Protein AF-0000000066625703 (afdb_homodimer)

InterPro domains:
  IPR007194 Transport protein particle (TRAPP) component [PF04051] (5-152)
  IPR016721 Bet3 family [PIRSF018293] (1-166)
  IPR016721 Bet3 family [PTHR13048] (1-165)
  IPR016721 Bet3 family [cd14942] (1-156)
  IPR024096 NO signalling/Golgi transport ligand-binding domain superfamily [SSF111126] (1-156)

Radius of gyration: 23.37 Å; Cα contacts (8 Å, |Δi|>4): 531; chains: 2; bounding box: 46×99×48 Å

Solvent-accessible surface area (backbone atoms only — not comparable to full-atom values): 18288 Å² total; per-residue (Å²): 75,63,64,54,43,31,42,50,50,48,38,50,53,54,50,40,59,71,76,34,91,48,40,67,58,44,31,48,50,33,22,51,43,15,23,57,35,10,51,54,48,40,57,55,45,59,72,70,40,90,68,69,88,71,90,45,62,66,53,47,52,45,42,45,25,63,45,49,34,28,62,45,64,70,39,64,39,47,79,45,76,75,45,91,83,57,42,34,34,33,39,38,38,90,67,56,68,74,44,72,88,52,84,63,59,64,87,92,43,81,76,48,47,91,63,28,30,54,34,14,20,52,36,23,27,36,42,75,74,75,36,52,50,50,49,43,74,76,36,37,45,66,73,70,39,96,44,31,28,37,34,38,33,54,52,76,74,73,66,84,74,76,88,64,65,94,119,78,61,62,53,42,32,42,50,50,47,38,49,53,54,49,40,57,70,75,34,91,48,41,66,57,44,32,48,50,33,22,54,44,14,23,58,37,11,52,54,48,40,58,56,44,59,72,71,40,91,68,69,90,70,89,45,60,68,54,47,52,46,42,44,25,61,46,50,35,28,62,45,65,70,40,66,40,47,79,46,75,74,44,93,82,57,42,34,35,35,38,36,38,90,68,57,69,74,42,72,88,53,84,64,60,62,89,91,41,79,74,47,46,90,64,29,32,54,35,14,20,53,35,23,27,36,43,74,75,77,35,53,50,52,49,43,75,76,37,37,46,69,74,70,40,94,44,33,28,37,34,40,34,55,52,79,74,73,66,87,69,74,82,67,65,89,112

Nearest PDB structures (foldseek):
  2j3w-assembly1_D  TM=9.819E-01  e=2.887E-20  Mus musculus
  1wc9-assembly1_A-2  TM=9.647E-01  e=2.283E-20  Mus musculus
  2j3t-assembly1_A  TM=9.605E-01  e=4.553E-19  Mus musculus
  7kmt-assembly1_F  TM=9.543E-01  e=2.160E-16  Saccharomyces cerevisiae
  7e2d-assembly1_C  TM=9.321E-01  e=4.063E-15  Saccharomyces cerevisiae S288C

pLDDT: mean 88.88, std 14.0, range [31.0, 98.5]

Organism: Homo sapiens (NCBI:txid9606)

Structure (mmCIF, N/CA/C/O backbone):
data_AF-0000000066625703-model_v1
#
loop_
_entity.id
_entity.type
_entity.pdbx_description
1 polymer 'Trafficking protein particle complex subunit 3-like protein'
#
loop_
_atom_site.group_PDB
_atom_site.id
_atom_site.type_symbol
_atom_site.label_atom_id
_atom_site.label_alt_id
_atom_site.label_comp_id
_atom_site.label_asym_id
_atom_site.label_entity_id
_atom_site.label_seq_id
_atom_site.pdbx_PDB_ins_code
_atom_site.Cartn_x
_atom_site.Cartn_y
_atom_site.Cartn_z
_atom_site.occupancy
_atom_site.B_iso_or_equiv
_atom_site.auth_seq_id
_atom_site.auth_comp_id
_atom_site.auth_asym_id
_atom_site.auth_atom_id
_atom_site.pdbx_PDB_model_num
ATOM 1 N N . ASN A 1 1 ? -3.4 6.277 -8.57 1 52.09 1 ASN A N 1
ATOM 2 C CA . ASN A 1 1 ? -2.062 6.855 -8.664 1 52.09 1 ASN A CA 1
ATOM 3 C C . ASN A 1 1 ? -1.025 5.984 -7.957 1 52.09 1 ASN A C 1
ATOM 5 O O . ASN A 1 1 ? -1.127 5.738 -6.754 1 52.09 1 ASN A O 1
ATOM 9 N N . LYS A 1 2 ? -0.189 5.25 -8.781 1 64.19 2 LYS A N 1
ATOM 10 C CA . LYS A 1 2 ? 0.727 4.129 -8.586 1 64.19 2 LYS A CA 1
ATOM 11 C C . LYS A 1 2 ? 1.873 4.512 -7.652 1 64.19 2 LYS A C 1
ATOM 13 O O . LYS A 1 2 ? 2.377 3.674 -6.902 1 64.19 2 LYS A O 1
ATOM 18 N N . ASP A 1 3 ? 2.064 5.809 -7.457 1 79.62 3 ASP A N 1
ATOM 19 C CA . ASP A 1 3 ? 3.285 6.195 -6.758 1 79.62 3 ASP A CA 1
ATOM 20 C C . ASP A 1 3 ? 3.133 6.016 -5.246 1 79.62 3 ASP A C 1
ATOM 22 O O . ASP A 1 3 ? 4.016 5.461 -4.59 1 79.62 3 ASP A O 1
ATOM 26 N N . LEU A 1 4 ? 1.969 6.387 -4.734 1 86.44 4 LEU A N 1
ATOM 27 C CA . LEU A 1 4 ? 1.781 6.234 -3.295 1 86.44 4 LEU A CA 1
ATOM 28 C C . LEU A 1 4 ? 1.777 4.762 -2.9 1 86.44 4 LEU A C 1
ATOM 30 O O . LEU A 1 4 ? 2.299 4.395 -1.845 1 86.44 4 LEU A O 1
ATOM 34 N N . PHE A 1 5 ? 1.253 3.969 -3.771 1 88.56 5 PHE A N 1
ATOM 35 C CA . PHE A 1 5 ? 1.19 2.535 -3.508 1 88.56 5 PHE A CA 1
ATOM 36 C C . PHE A 1 5 ? 2.59 1.939 -3.42 1 88.56 5 PHE A C 1
ATOM 38 O O . PHE A 1 5 ? 2.922 1.264 -2.443 1 88.56 5 PHE A O 1
ATOM 45 N N . VAL A 1 6 ? 3.348 2.234 -4.43 1 90.38 6 VAL A N 1
ATOM 46 C CA . VAL A 1 6 ? 4.684 1.659 -4.516 1 90.38 6 VAL A CA 1
ATOM 47 C C . VAL A 1 6 ? 5.523 2.119 -3.328 1 90.38 6 VAL A C 1
ATOM 49 O O . VAL A 1 6 ? 6.242 1.32 -2.719 1 90.38 6 VAL A O 1
ATOM 52 N N . LEU A 1 7 ? 5.402 3.318 -2.963 1 88.88 7 LEU A N 1
ATOM 53 C CA . LEU A 1 7 ? 6.164 3.855 -1.841 1 88.88 7 LEU A CA 1
ATOM 54 C C . LEU A 1 7 ? 5.691 3.25 -0.523 1 88.88 7 LEU A C 1
ATOM 56 O O . LEU A 1 7 ? 6.5 2.957 0.357 1 88.88 7 LEU A O 1
ATOM 60 N N . THR A 1 8 ? 4.391 3.145 -0.396 1 92.12 8 THR A N 1
ATOM 61 C CA . THR A 1 8 ? 3.838 2.539 0.811 1 92.12 8 THR A CA 1
ATOM 62 C C . THR A 1 8 ? 4.316 1.097 0.96 1 92.12 8 THR A C 1
ATOM 64 O O . THR A 1 8 ? 4.73 0.684 2.045 1 92.12 8 THR A O 1
ATOM 67 N N . TYR A 1 9 ? 4.336 0.413 -0.108 1 94.31 9 TYR A N 1
ATOM 68 C CA . TYR A 1 9 ? 4.805 -0.968 -0.074 1 94.31 9 TYR A CA 1
ATOM 69 C C . TYR A 1 9 ? 6.273 -1.036 0.322 1 94.31 9 TYR A C 1
ATOM 71 O O . TYR A 1 9 ? 6.66 -1.851 1.164 1 94.31 9 TYR A O 1
ATOM 79 N N . GLY A 1 10 ? 7.062 -0.204 -0.312 1 93.56 10 GLY A N 1
ATOM 80 C CA . GLY A 1 10 ? 8.469 -0.147 0.046 1 93.56 10 GLY A CA 1
ATOM 81 C C . GLY A 1 10 ? 8.703 0.159 1.514 1 93.56 10 GLY A C 1
ATOM 82 O O . GLY A 1 10 ? 9.547 -0.467 2.158 1 93.56 10 GLY A O 1
ATOM 83 N N . ALA A 1 11 ? 7.953 1.097 1.994 1 92.94 11 ALA A N 1
ATOM 84 C CA . ALA A 1 11 ? 8.07 1.462 3.404 1 92.94 11 ALA A CA 1
ATOM 85 C C . ALA A 1 11 ? 7.664 0.301 4.309 1 92.94 11 ALA A C 1
ATOM 87 O O . ALA A 1 11 ? 8.281 0.073 5.352 1 92.94 11 ALA A O 1
ATOM 88 N N . LEU A 1 12 ? 6.641 -0.383 3.969 1 94 12 LEU A N 1
ATOM 89 C CA . LEU A 1 12 ? 6.215 -1.562 4.719 1 94 12 LEU A CA 1
ATOM 90 C C . LEU A 1 12 ? 7.336 -2.594 4.789 1 94 12 LEU A C 1
ATOM 92 O O . LEU A 1 12 ? 7.691 -3.055 5.879 1 94 12 LEU A O 1
ATOM 96 N N . VAL A 1 13 ? 7.93 -2.904 3.635 1 95.19 13 VAL A N 1
ATOM 97 C CA . VAL A 1 13 ? 8.984 -3.914 3.596 1 95.19 13 VAL A CA 1
ATOM 98 C C . VAL A 1 13 ? 10.172 -3.447 4.43 1 95.19 13 VAL A C 1
ATOM 100 O O . VAL A 1 13 ? 10.75 -4.227 5.191 1 95.19 13 VAL A O 1
ATOM 103 N N . ALA A 1 14 ? 10.531 -2.213 4.273 1 92.69 14 ALA A N 1
ATOM 104 C CA . ALA A 1 14 ? 11.641 -1.658 5.047 1 92.69 14 ALA A CA 1
ATOM 105 C C . ALA A 1 14 ? 11.383 -1.788 6.543 1 92.69 14 ALA A C 1
ATOM 107 O O . ALA A 1 14 ? 12.281 -2.168 7.305 1 92.69 14 ALA A O 1
ATOM 108 N N . GLN A 1 15 ? 10.172 -1.481 6.938 1 91.88 15 GLN A N 1
ATOM 109 C CA . GLN A 1 15 ? 9.82 -1.576 8.352 1 91.88 15 GLN A CA 1
ATOM 110 C C . GLN A 1 15 ? 9.891 -3.02 8.836 1 91.88 15 GLN A C 1
ATOM 112 O O . GLN A 1 15 ? 10.359 -3.287 9.945 1 91.88 15 GLN A O 1
ATOM 117 N N . LEU A 1 16 ? 9.391 -3.91 8.031 1 94.44 16 LEU A N 1
ATOM 118 C CA . LEU A 1 16 ? 9.438 -5.324 8.391 1 94.44 16 LEU A CA 1
ATOM 119 C C . LEU A 1 16 ? 10.875 -5.797 8.562 1 94.44 16 LEU A C 1
ATOM 121 O O . LEU A 1 16 ? 11.172 -6.59 9.461 1 94.44 16 LEU A O 1
ATOM 125 N N . CYS A 1 17 ? 11.758 -5.305 7.727 1 94.5 17 CYS A N 1
ATOM 126 C CA . CYS A 1 17 ? 13.164 -5.684 7.809 1 94.5 17 CYS A CA 1
ATOM 127 C C . CYS A 1 17 ? 13.797 -5.148 9.086 1 94.5 17 CYS A C 1
ATOM 129 O O . CYS A 1 17 ? 14.805 -5.688 9.555 1 94.5 17 CYS A O 1
ATOM 131 N N . LYS A 1 18 ? 13.234 -4.086 9.578 1 92.19 18 LYS A N 1
ATOM 132 C CA . LYS A 1 18 ? 13.695 -3.564 10.859 1 92.19 18 LYS A CA 1
ATOM 133 C C . LYS A 1 18 ? 13.109 -4.367 12.016 1 92.19 18 LYS A C 1
ATOM 135 O O . LYS A 1 18 ? 13.789 -4.59 13.031 1 92.19 18 LYS A O 1
ATOM 140 N N . ASP A 1 19 ? 11.953 -4.844 11.867 1 91.38 19 ASP A N 1
ATOM 141 C CA . ASP A 1 19 ? 11.219 -5.527 12.93 1 91.38 19 ASP A CA 1
ATOM 142 C C . ASP A 1 19 ? 11.641 -6.992 13.031 1 91.38 19 ASP A C 1
ATOM 144 O O . ASP A 1 19 ? 11.562 -7.594 14.102 1 91.38 19 ASP A O 1
ATOM 148 N N . TYR A 1 20 ? 11.969 -7.562 11.898 1 93.88 20 TYR A N 1
ATOM 149 C CA . TYR A 1 20 ? 12.305 -8.977 11.852 1 93.88 20 TYR A CA 1
ATOM 150 C C . TYR A 1 20 ? 13.766 -9.18 11.453 1 93.88 20 TYR A C 1
ATOM 152 O O . TYR A 1 20 ? 14.203 -8.656 10.43 1 93.88 20 TYR A O 1
ATOM 160 N N . GLU A 1 21 ? 14.492 -10 12.156 1 93.31 21 GLU A N 1
ATOM 161 C CA . GLU A 1 21 ? 15.898 -10.273 11.883 1 93.31 21 GLU A CA 1
ATOM 162 C C . GLU A 1 21 ? 16.062 -11.211 10.688 1 93.31 21 GLU A C 1
ATOM 164 O O . GLU A 1 21 ? 16.938 -11.008 9.844 1 93.31 21 GLU A O 1
ATOM 169 N N . LYS A 1 22 ? 15.188 -12.172 10.609 1 95.81 22 LYS A N 1
ATOM 170 C CA . LYS A 1 22 ? 15.312 -13.188 9.57 1 95.81 22 LYS A CA 1
ATOM 171 C C . LYS A 1 22 ? 14.477 -12.82 8.344 1 95.81 22 LYS A C 1
ATOM 173 O O . LYS A 1 22 ? 13.289 -12.508 8.461 1 95.81 22 LYS A O 1
ATOM 178 N N . ASP A 1 23 ? 15.094 -12.961 7.145 1 96.75 23 ASP A N 1
ATOM 179 C CA . ASP A 1 23 ? 14.391 -12.703 5.895 1 96.75 23 ASP A CA 1
ATOM 180 C C . ASP A 1 23 ? 13.164 -13.609 5.754 1 96.75 23 ASP A C 1
ATOM 182 O O . ASP A 1 23 ? 12.141 -13.195 5.211 1 96.75 23 ASP A O 1
ATOM 186 N N . GLU A 1 24 ? 13.281 -14.852 6.219 1 97.06 24 GLU A N 1
ATOM 187 C CA . GLU A 1 24 ? 12.211 -15.828 6.117 1 97.06 24 GLU A CA 1
ATOM 188 C C . GLU A 1 24 ? 10.945 -15.336 6.812 1 97.06 24 GLU A C 1
ATOM 190 O O . GLU A 1 24 ? 9.828 -15.602 6.348 1 97.06 24 GLU A O 1
ATOM 195 N N . ASP A 1 25 ? 11.141 -14.68 7.883 1 97.25 25 ASP A N 1
ATOM 196 C CA . ASP A 1 25 ? 9.992 -14.148 8.617 1 97.25 25 ASP A CA 1
ATOM 197 C C . ASP A 1 25 ? 9.32 -13.023 7.832 1 97.25 25 ASP A C 1
ATOM 199 O O . ASP A 1 25 ? 8.094 -12.938 7.789 1 97.25 25 ASP A O 1
ATOM 203 N N . VAL A 1 26 ? 10.117 -12.188 7.219 1 97.25 26 VAL A N 1
ATOM 204 C CA . VAL A 1 26 ? 9.594 -11.117 6.387 1 97.25 26 VAL A CA 1
ATOM 205 C C . VAL A 1 26 ? 8.844 -11.703 5.191 1 97.25 26 VAL A C 1
ATOM 207 O O . VAL A 1 26 ? 7.727 -11.281 4.883 1 97.25 26 VAL A O 1
ATOM 210 N N . ASN A 1 27 ? 9.477 -12.711 4.617 1 98.06 27 ASN A N 1
ATOM 211 C CA . ASN A 1 27 ? 8.852 -13.367 3.477 1 98.06 27 ASN A CA 1
ATOM 212 C C . ASN A 1 27 ? 7.504 -13.977 3.85 1 98.06 27 ASN A C 1
ATOM 214 O O . ASN A 1 27 ? 6.531 -13.852 3.102 1 98.06 27 ASN A O 1
ATOM 218 N N . GLN A 1 28 ? 7.484 -14.57 4.957 1 97.56 28 GLN A N 1
ATOM 219 C CA . GLN A 1 28 ? 6.254 -15.203 5.418 1 97.56 28 GLN A CA 1
ATOM 220 C C . GLN A 1 28 ? 5.172 -14.164 5.703 1 97.56 28 GLN A C 1
ATOM 222 O O . GLN A 1 28 ? 3.998 -14.391 5.41 1 97.56 28 GLN A O 1
ATOM 227 N N . TYR A 1 29 ? 5.586 -13.094 6.309 1 96.69 29 TYR A N 1
ATOM 228 C CA . TYR A 1 29 ? 4.648 -12.016 6.59 1 96.69 29 TYR A CA 1
ATOM 229 C C . TYR A 1 29 ? 4.02 -11.492 5.301 1 96.69 29 TYR A C 1
ATOM 231 O O . TYR A 1 29 ? 2.795 -11.375 5.207 1 96.69 29 TYR A O 1
ATOM 239 N N . LEU A 1 30 ? 4.828 -11.227 4.355 1 97.56 30 LEU A N 1
ATOM 240 C CA . LEU A 1 30 ? 4.359 -10.711 3.076 1 97.56 30 LEU A CA 1
ATOM 241 C C . LEU A 1 30 ? 3.443 -11.711 2.383 1 97.56 30 LEU A C 1
ATOM 243 O O . LEU A 1 30 ? 2.395 -11.336 1.853 1 97.56 30 LEU A O 1
ATOM 247 N N . ASP A 1 31 ? 3.832 -12.953 2.416 1 98.12 31 ASP A N 1
ATOM 248 C CA . ASP A 1 31 ? 3.025 -14 1.803 1 98.12 31 ASP A CA 1
ATOM 249 C C . ASP A 1 31 ? 1.653 -14.102 2.467 1 98.12 31 ASP A C 1
ATOM 251 O O . ASP A 1 31 ? 0.629 -14.148 1.783 1 98.12 31 ASP A O 1
ATOM 255 N N . LYS A 1 32 ? 1.702 -14.109 3.721 1 97.06 32 LYS A N 1
ATOM 256 C CA . LYS A 1 32 ? 0.458 -14.211 4.48 1 97.06 32 LYS A CA 1
ATOM 257 C C . LYS A 1 32 ? -0.454 -13.023 4.203 1 97.06 32 LYS A C 1
ATOM 259 O O . LYS A 1 32 ? -1.658 -13.188 4 1 97.06 32 LYS A O 1
ATOM 264 N N . MET A 1 33 ? 0.067 -11.875 4.258 1 96.38 33 MET A N 1
ATOM 265 C CA . MET A 1 33 ? -0.702 -10.68 3.936 1 96.38 33 MET A CA 1
ATOM 266 C C . MET A 1 33 ? -1.27 -10.758 2.521 1 96.38 33 MET A C 1
ATOM 268 O O . MET A 1 33 ? -2.445 -10.461 2.303 1 96.38 33 MET A O 1
ATOM 272 N N . GLY A 1 34 ? -0.426 -11.156 1.617 1 97.81 34 GLY A N 1
ATOM 273 C CA . GLY A 1 34 ? -0.873 -11.32 0.243 1 97.81 34 GLY A CA 1
ATOM 274 C C . GLY A 1 34 ? -2.018 -12.305 0.105 1 97.81 34 GLY A C 1
ATOM 275 O O . GLY A 1 34 ? -2.977 -12.055 -0.625 1 97.81 34 GLY A O 1
ATOM 276 N N . TYR A 1 35 ? -1.851 -13.422 0.812 1 97.75 35 TYR A N 1
ATOM 277 C CA . TYR A 1 35 ? -2.896 -14.438 0.773 1 97.75 35 TYR A CA 1
ATOM 278 C C . TYR A 1 35 ? -4.254 -13.836 1.125 1 97.75 35 TYR A C 1
ATOM 280 O O . TYR A 1 35 ? -5.238 -14.055 0.414 1 97.75 35 TYR A O 1
ATOM 288 N N . GLY A 1 36 ? -4.266 -13.062 2.193 1 94.81 36 GLY A N 1
ATOM 289 C CA . GLY A 1 36 ? -5.492 -12.391 2.59 1 94.81 36 GLY A CA 1
ATOM 290 C C . GLY A 1 36 ? -6.027 -11.445 1.528 1 94.81 36 GLY A C 1
ATOM 291 O O . GLY A 1 36 ? -7.23 -11.406 1.271 1 94.81 36 GLY A O 1
ATOM 292 N N . ILE A 1 37 ? -5.242 -10.703 0.924 1 95.69 37 ILE A N 1
ATOM 293 C CA . ILE A 1 37 ? -5.613 -9.789 -0.148 1 95.69 37 ILE A CA 1
ATOM 294 C C . ILE A 1 37 ? -6.199 -10.57 -1.319 1 95.69 37 ILE A C 1
ATOM 296 O O . ILE A 1 37 ? -7.254 -10.211 -1.851 1 95.69 37 ILE A O 1
ATOM 300 N N . GLY A 1 38 ? -5.492 -11.633 -1.716 1 97 38 GLY A N 1
ATOM 301 C CA . GLY A 1 38 ? -5.934 -12.445 -2.836 1 97 38 GLY A CA 1
ATOM 302 C C . GLY A 1 38 ? -7.332 -13.008 -2.652 1 97 38 GLY A C 1
ATOM 303 O O . GLY A 1 38 ? -8.125 -13.031 -3.598 1 97 38 GLY A O 1
ATOM 304 N N . THR A 1 39 ? -7.617 -13.43 -1.461 1 95.75 39 THR A N 1
ATOM 305 C CA . THR A 1 39 ? -8.922 -14.016 -1.16 1 95.75 39 THR A CA 1
ATOM 306 C C . THR A 1 39 ? -10.031 -13 -1.396 1 95.75 39 THR A C 1
ATOM 308 O O . THR A 1 39 ? -11.148 -13.367 -1.771 1 95.75 39 THR A O 1
ATOM 311 N N . ARG A 1 40 ? -9.75 -11.766 -1.227 1 91.19 40 ARG A N 1
ATOM 312 C CA . ARG A 1 40 ? -10.742 -10.711 -1.425 1 91.19 40 ARG A CA 1
ATOM 313 C C . ARG A 1 40 ? -10.703 -10.188 -2.855 1 91.19 40 ARG A C 1
ATOM 315 O O . ARG A 1 40 ? -11.742 -9.867 -3.436 1 91.19 40 ARG A O 1
ATOM 322 N N . LEU A 1 41 ? -9.562 -10.102 -3.395 1 93.94 41 LEU A N 1
ATOM 323 C CA . LEU A 1 41 ? -9.336 -9.547 -4.723 1 93.94 41 LEU A CA 1
ATOM 324 C C . LEU A 1 41 ? -10.039 -10.375 -5.789 1 93.94 41 LEU A C 1
ATOM 326 O O . LEU A 1 41 ? -10.539 -9.828 -6.777 1 93.94 41 LEU A O 1
ATOM 330 N N . VAL A 1 42 ? -10.125 -11.656 -5.555 1 94.31 42 VAL A N 1
ATOM 331 C CA . VAL A 1 42 ? -10.664 -12.562 -6.562 1 94.31 42 VAL A CA 1
ATOM 332 C C . VAL A 1 42 ? -12.156 -12.281 -6.762 1 94.31 42 VAL A C 1
ATOM 334 O O . VAL A 1 42 ? -12.664 -12.375 -7.879 1 94.31 42 VAL A O 1
ATOM 337 N N . GLU A 1 43 ? -12.875 -12.008 -5.738 1 90.31 43 GLU A N 1
ATOM 338 C CA . GLU A 1 43 ? -14.289 -11.656 -5.859 1 90.31 43 GLU A CA 1
ATOM 339 C C . GLU A 1 43 ? -14.484 -10.43 -6.734 1 90.31 43 GLU A C 1
ATOM 341 O O . GLU A 1 43 ? -15.344 -10.414 -7.613 1 90.31 43 GLU A O 1
ATOM 346 N N . ASP A 1 44 ? -13.727 -9.453 -6.379 1 88.94 44 ASP A N 1
ATOM 347 C CA . ASP A 1 44 ? -13.758 -8.242 -7.195 1 88.94 44 ASP A CA 1
ATOM 348 C C . ASP A 1 44 ? -13.398 -8.555 -8.648 1 88.94 44 ASP A C 1
ATOM 350 O O . ASP A 1 44 ? -14.023 -8.031 -9.57 1 88.94 44 ASP A O 1
ATOM 354 N N . PHE A 1 45 ? -12.406 -9.297 -8.844 1 92.81 45 PHE A N 1
ATOM 355 C CA . PHE A 1 45 ? -11.914 -9.664 -10.164 1 92.81 45 PHE A CA 1
ATOM 356 C C . PHE A 1 45 ? -13 -10.375 -10.969 1 92.81 45 PHE A C 1
ATOM 358 O O . PHE A 1 45 ? -13.234 -10.039 -12.133 1 92.81 45 PHE A O 1
ATOM 365 N N . LEU A 1 46 ? -13.602 -11.383 -10.383 1 90.88 46 LEU A N 1
ATOM 366 C CA . LEU A 1 46 ? -14.633 -12.164 -11.07 1 90.88 46 LEU A CA 1
ATOM 367 C C . LEU A 1 46 ? -15.836 -11.289 -11.406 1 90.88 46 LEU A C 1
ATOM 369 O O . LEU A 1 46 ? -16.484 -11.492 -12.438 1 90.88 46 LEU A O 1
ATOM 373 N N . ALA A 1 47 ? -16.141 -10.273 -10.57 1 87.19 47 ALA A N 1
ATOM 374 C CA . ALA A 1 47 ? -17.25 -9.359 -10.797 1 87.19 47 ALA A CA 1
ATOM 375 C C . ALA A 1 47 ? -16.953 -8.422 -11.961 1 87.19 47 ALA A C 1
ATOM 377 O O . ALA A 1 47 ? -17.859 -8.039 -12.703 1 87.19 47 ALA A O 1
ATOM 378 N N . ARG A 1 48 ? -15.758 -8.117 -12.164 1 87.69 48 ARG A N 1
ATOM 379 C CA . ARG A 1 48 ? -15.391 -7.102 -13.141 1 87.69 48 ARG A CA 1
ATOM 380 C C . ARG A 1 48 ? -14.93 -7.734 -14.445 1 87.69 48 ARG A C 1
ATOM 382 O O . ARG A 1 48 ? -14.898 -7.074 -15.492 1 87.69 48 ARG A O 1
ATOM 389 N N . SER A 1 49 ? -14.406 -8.906 -14.25 1 83.88 49 SER A N 1
ATOM 390 C CA . SER A 1 49 ? -13.844 -9.539 -15.438 1 83.88 49 SER A CA 1
ATOM 391 C C . SER A 1 49 ? -14.883 -10.414 -16.141 1 83.88 49 SER A C 1
ATOM 393 O O . SER A 1 49 ? -15.773 -10.977 -15.492 1 83.88 49 SER A O 1
ATOM 395 N N . CYS A 1 50 ? -15.273 -10.164 -17.344 1 79.31 50 CYS A N 1
ATOM 396 C CA . CYS A 1 50 ? -16.172 -11.008 -18.109 1 79.31 50 CYS A CA 1
ATOM 397 C C . CYS A 1 50 ? -15.523 -12.352 -18.422 1 79.31 50 CYS A C 1
ATOM 399 O O . CYS A 1 50 ? -15.641 -12.867 -19.547 1 79.31 50 CYS A O 1
ATOM 401 N N . VAL A 1 51 ? -14.742 -12.727 -17.406 1 74.06 51 VAL A N 1
ATOM 402 C CA . VAL A 1 51 ? -14.062 -13.984 -17.688 1 74.06 51 VAL A CA 1
ATOM 403 C C . VAL A 1 51 ? -15.008 -15.156 -17.438 1 74.06 51 VAL A C 1
ATOM 405 O O . VAL A 1 51 ? -15.727 -15.172 -16.422 1 74.06 51 VAL A O 1
ATOM 408 N N . GLY A 1 52 ? -15.234 -15.922 -18.438 1 70.31 52 GLY A N 1
ATOM 409 C CA . GLY A 1 52 ? -16.016 -17.141 -18.312 1 70.31 52 GLY A CA 1
ATOM 410 C C . GLY A 1 52 ? -15.328 -18.203 -17.5 1 70.31 52 GLY A C 1
ATOM 411 O O . GLY A 1 52 ? -14.266 -17.969 -16.922 1 70.31 52 GLY A O 1
ATOM 412 N N . ARG A 1 53 ? -15.984 -19.297 -17.297 1 76.31 53 ARG A N 1
ATOM 413 C CA . ARG A 1 53 ? -15.438 -20.469 -16.625 1 76.31 53 ARG A CA 1
ATOM 414 C C . ARG A 1 53 ? -14.188 -20.969 -17.344 1 76.31 53 ARG A C 1
ATOM 416 O O . ARG A 1 53 ? -14.164 -21.047 -18.578 1 76.31 53 ARG A O 1
ATOM 423 N N . CYS A 1 54 ? -13.094 -21.047 -16.625 1 76.06 54 CYS A N 1
ATOM 424 C CA . CYS A 1 54 ? -11.852 -21.578 -17.172 1 76.06 54 CYS A CA 1
ATOM 425 C C . CYS A 1 54 ? -11.805 -23.094 -17.047 1 76.06 54 CYS A C 1
ATOM 427 O O . CYS A 1 54 ? -12.188 -23.641 -16.016 1 76.06 54 CYS A O 1
ATOM 429 N N . HIS A 1 55 ? -11.328 -23.766 -18.141 1 80.56 55 HIS A N 1
ATOM 430 C CA . HIS A 1 55 ? -11.375 -25.219 -18.203 1 80.56 55 HIS A CA 1
ATOM 431 C C . HIS A 1 55 ? -9.969 -25.812 -18.141 1 80.56 55 HIS A C 1
ATOM 433 O O . HIS A 1 55 ? -9.812 -27.031 -18.188 1 80.56 55 HIS A O 1
ATOM 439 N N . SER A 1 56 ? -8.969 -25.062 -18.109 1 89.25 56 SER A N 1
ATOM 440 C CA . SER A 1 56 ? -7.605 -25.562 -18.047 1 89.25 56 SER A CA 1
ATOM 441 C C . SER A 1 56 ? -6.699 -24.625 -17.25 1 89.25 56 SER A C 1
ATOM 443 O O . SER A 1 56 ? -7.008 -23.453 -17.094 1 89.25 56 SER A O 1
ATOM 445 N N . TYR A 1 57 ? -5.582 -25.234 -16.828 1 92.94 57 TYR A N 1
ATOM 446 C CA . TYR A 1 57 ? -4.578 -24.438 -16.125 1 92.94 57 TYR A CA 1
ATOM 447 C C . TYR A 1 57 ? -3.996 -23.359 -17.016 1 92.94 57 TYR A C 1
ATOM 449 O O . TYR A 1 57 ? -3.723 -22.25 -16.562 1 92.94 57 TYR A O 1
ATOM 457 N N . SER A 1 58 ? -3.859 -23.656 -18.297 1 92.75 58 SER A N 1
ATOM 458 C CA . SER A 1 58 ? -3.303 -22.719 -19.266 1 92.75 58 SER A CA 1
ATOM 459 C C . SER A 1 58 ? -4.188 -21.484 -19.422 1 92.75 58 SER A C 1
ATOM 461 O O . SER A 1 58 ? -3.689 -20.359 -19.516 1 92.75 58 SER A O 1
ATOM 463 N N . GLU A 1 59 ? -5.457 -21.688 -19.406 1 92.69 59 GLU A N 1
ATOM 464 C CA . GLU A 1 59 ? -6.391 -20.562 -19.5 1 92.69 59 GLU A CA 1
ATOM 465 C C . GLU A 1 59 ? -6.324 -19.688 -18.266 1 92.69 59 GLU A C 1
ATOM 467 O O . GLU A 1 59 ? -6.375 -18.453 -18.359 1 92.69 59 GLU A O 1
ATOM 472 N N . ILE A 1 60 ? -6.18 -20.328 -17.172 1 94.5 60 ILE A N 1
ATOM 473 C CA . ILE A 1 60 ? -6.141 -19.625 -15.898 1 94.5 60 ILE A CA 1
ATOM 474 C C . ILE A 1 60 ? -4.895 -18.75 -15.828 1 94.5 60 ILE A C 1
ATOM 476 O O . ILE A 1 60 ? -4.973 -17.578 -15.461 1 94.5 60 ILE A O 1
ATOM 480 N N . ILE A 1 61 ? -3.809 -19.297 -16.266 1 95.75 61 ILE A N 1
ATOM 481 C CA . ILE A 1 61 ? -2.551 -18.562 -16.219 1 95.75 61 ILE A CA 1
ATOM 482 C C . ILE A 1 61 ? -2.619 -17.375 -17.172 1 95.75 61 ILE A C 1
ATOM 484 O O . ILE A 1 61 ? -2.094 -16.297 -16.875 1 95.75 61 ILE A O 1
ATOM 488 N N . ASP A 1 62 ? -3.262 -17.578 -18.234 1 94.88 62 ASP A N 1
ATOM 489 C CA . ASP A 1 62 ? -3.414 -16.5 -19.219 1 94.88 62 ASP A CA 1
ATOM 490 C C . ASP A 1 62 ? -4.273 -15.375 -18.656 1 94.88 62 ASP A C 1
ATOM 492 O O . ASP A 1 62 ? -3.994 -14.195 -18.891 1 94.88 62 ASP A O 1
ATOM 496 N N . ILE A 1 63 ? -5.277 -15.711 -17.984 1 95.88 63 ILE A N 1
ATOM 497 C CA . ILE A 1 63 ? -6.152 -14.719 -17.359 1 95.88 63 ILE A CA 1
ATOM 498 C C . ILE A 1 63 ? -5.379 -13.938 -16.297 1 95.88 63 ILE A C 1
ATOM 500 O O . ILE A 1 63 ? -5.496 -12.719 -16.219 1 95.88 63 ILE A O 1
ATOM 504 N N . ILE A 1 64 ? -4.621 -14.641 -15.539 1 96.88 64 ILE A N 1
ATOM 505 C CA . ILE A 1 64 ? -3.822 -13.992 -14.508 1 96.88 64 ILE A CA 1
ATOM 506 C C . ILE A 1 64 ? -2.852 -13.008 -15.148 1 96.88 64 ILE A C 1
ATOM 508 O O . ILE A 1 64 ? -2.771 -11.852 -14.734 1 96.88 64 ILE A O 1
ATOM 512 N N . ALA A 1 65 ? -2.195 -13.414 -16.203 1 97 65 ALA A N 1
ATOM 513 C CA . ALA A 1 65 ? -1.144 -12.633 -16.844 1 97 65 ALA A CA 1
ATOM 514 C C . ALA A 1 65 ? -1.732 -11.469 -17.641 1 97 65 ALA A C 1
ATOM 516 O O . ALA A 1 65 ? -1.26 -10.336 -17.547 1 97 65 ALA A O 1
ATOM 517 N N . GLN A 1 66 ? -2.818 -11.758 -18.344 1 95.38 66 GLN A N 1
ATOM 518 C CA . GLN A 1 66 ? -3.295 -10.82 -19.359 1 95.38 66 GLN A CA 1
ATOM 519 C C . GLN A 1 66 ? -4.406 -9.93 -18.812 1 95.38 66 GLN A C 1
ATOM 521 O O . GLN A 1 66 ? -4.641 -8.836 -19.312 1 95.38 66 GLN A O 1
ATOM 526 N N . VAL A 1 67 ? -5.09 -10.375 -17.891 1 95.06 67 VAL A N 1
ATOM 527 C CA . VAL A 1 67 ? -6.238 -9.617 -17.406 1 95.06 67 VAL A CA 1
ATOM 528 C C . VAL A 1 67 ? -5.957 -9.086 -16 1 95.06 67 VAL A C 1
ATOM 530 O O . VAL A 1 67 ? -5.961 -7.875 -15.781 1 95.06 67 VAL A O 1
ATOM 533 N N . ALA A 1 68 ? -5.629 -9.969 -15.062 1 95.38 68 ALA A N 1
ATOM 534 C CA . ALA A 1 68 ? -5.492 -9.578 -13.664 1 95.38 68 ALA A CA 1
ATOM 535 C C . ALA A 1 68 ? -4.285 -8.664 -13.469 1 95.38 68 ALA A C 1
ATOM 537 O O . ALA A 1 68 ? -4.406 -7.574 -12.898 1 95.38 68 ALA A O 1
ATOM 538 N N . PHE A 1 69 ? -3.105 -9.023 -13.961 1 95.88 69 PHE A N 1
ATOM 539 C CA . PHE A 1 69 ? -1.906 -8.203 -13.82 1 95.88 69 PHE A CA 1
ATOM 540 C C . PHE A 1 69 ? -2.098 -6.848 -14.492 1 95.88 69 PHE A C 1
ATOM 542 O O . PHE A 1 69 ? -1.657 -5.824 -13.961 1 95.88 69 PHE A O 1
ATOM 549 N N . LYS A 1 70 ? -2.729 -6.898 -15.578 1 93.19 70 LYS A N 1
ATOM 550 C CA . LYS A 1 70 ? -2.994 -5.641 -16.266 1 93.19 70 LYS A CA 1
ATOM 551 C C . LYS A 1 70 ? -3.939 -4.758 -15.461 1 93.19 70 LYS A C 1
ATOM 553 O O . LYS A 1 70 ? -3.676 -3.566 -15.273 1 93.19 70 LYS A O 1
ATOM 558 N N . MET A 1 71 ? -4.957 -5.297 -15.023 1 91.75 71 MET A N 1
ATOM 559 C CA . MET A 1 71 ? -6.004 -4.574 -14.305 1 91.75 71 MET A CA 1
ATOM 560 C C . MET A 1 71 ? -5.461 -3.971 -13.016 1 91.75 71 MET A C 1
ATOM 562 O O . MET A 1 71 ? -5.789 -2.834 -12.672 1 91.75 71 MET A O 1
ATOM 566 N N . TYR A 1 72 ? -4.652 -4.652 -12.297 1 92.31 72 TYR A N 1
ATOM 567 C CA . TYR A 1 72 ? -4.309 -4.242 -10.938 1 92.31 72 TYR A CA 1
ATOM 568 C C . TYR A 1 72 ? -2.912 -3.633 -10.891 1 92.31 72 TYR A C 1
ATOM 570 O O . TYR A 1 72 ? -2.605 -2.84 -10 1 92.31 72 TYR A O 1
ATOM 578 N N . LEU A 1 73 ? -2.025 -3.975 -11.852 1 92.19 73 LEU A N 1
ATOM 579 C CA . LEU A 1 73 ? -0.646 -3.5 -11.797 1 92.19 73 LEU A CA 1
ATOM 580 C C . LEU A 1 73 ? -0.266 -2.783 -13.086 1 92.19 73 LEU A C 1
ATOM 582 O O . LEU A 1 73 ? 0.808 -2.182 -13.172 1 92.19 73 LEU A O 1
ATOM 586 N N . GLY A 1 74 ? -1.07 -2.906 -14.109 1 91.44 74 GLY A N 1
ATOM 587 C CA . GLY A 1 74 ? -0.835 -2.201 -15.359 1 91.44 74 GLY A CA 1
ATOM 588 C C . GLY A 1 74 ? 0.237 -2.848 -16.219 1 91.44 74 GLY A C 1
ATOM 589 O O . GLY A 1 74 ? 0.869 -2.18 -17.031 1 91.44 74 GLY A O 1
ATOM 590 N N . ILE A 1 75 ? 0.502 -4.078 -15.906 1 94.25 75 ILE A N 1
ATOM 591 C CA . ILE A 1 75 ? 1.508 -4.785 -16.688 1 94.25 75 ILE A CA 1
ATOM 592 C C . ILE A 1 75 ? 0.921 -6.09 -17.234 1 94.25 75 ILE A C 1
ATOM 594 O O . ILE A 1 75 ? -0.124 -6.547 -16.766 1 94.25 75 ILE A O 1
ATOM 598 N N . THR A 1 76 ? 1.604 -6.695 -18.203 1 96.94 76 THR A N 1
ATOM 599 C CA . THR A 1 76 ? 1.2 -7.965 -18.797 1 96.94 76 THR A CA 1
ATOM 600 C C . THR A 1 76 ? 2.387 -8.914 -18.891 1 96.94 76 THR A C 1
ATOM 602 O O . THR A 1 76 ? 3.119 -8.906 -19.891 1 96.94 76 THR A O 1
ATOM 605 N N . PRO A 1 77 ? 2.537 -9.719 -17.891 1 97.38 77 PRO A N 1
ATOM 606 C CA . PRO A 1 77 ? 3.637 -10.688 -17.938 1 97.38 77 PRO A CA 1
ATOM 607 C C . PRO A 1 77 ? 3.49 -11.68 -19.094 1 97.38 77 PRO A C 1
ATOM 609 O O . PRO A 1 77 ? 2.375 -11.93 -19.562 1 97.38 77 PRO A O 1
ATOM 612 N N . SER A 1 78 ? 4.633 -12.195 -19.594 1 97.5 78 SER A N 1
ATOM 613 C CA . SER A 1 78 ? 4.594 -13.32 -20.516 1 97.5 78 SER A CA 1
ATOM 614 C C . SER A 1 78 ? 4.477 -14.648 -19.766 1 97.5 78 SER A C 1
ATOM 616 O O . SER A 1 78 ? 4.93 -14.758 -18.625 1 97.5 78 SER A O 1
ATOM 618 N N . VAL A 1 79 ? 3.875 -15.594 -20.484 1 96.81 79 VAL A N 1
ATOM 619 C CA . VAL A 1 79 ? 3.631 -16.891 -19.859 1 96.81 79 VAL A CA 1
ATOM 620 C C . VAL A 1 79 ? 4.449 -17.969 -20.562 1 96.81 79 VAL A C 1
ATOM 622 O O . VAL A 1 79 ? 4.52 -18 -21.797 1 96.81 79 VAL A O 1
ATOM 625 N N . THR A 1 80 ? 5.113 -18.781 -19.719 1 94.12 80 THR A N 1
ATOM 626 C CA . THR A 1 80 ? 5.789 -19.969 -20.25 1 94.12 80 THR A CA 1
ATOM 627 C C . THR A 1 80 ? 5.344 -21.219 -19.5 1 94.12 80 THR A C 1
ATOM 629 O O . THR A 1 80 ? 5.148 -21.188 -18.297 1 94.12 80 THR A O 1
ATOM 632 N N . CYS A 1 81 ? 5.133 -22.281 -20.25 1 88.5 81 CYS A N 1
ATOM 633 C CA . CYS A 1 81 ? 4.824 -23.578 -19.672 1 88.5 81 CYS A CA 1
ATOM 634 C C . CYS A 1 81 ? 6.086 -24.406 -19.484 1 88.5 81 CYS A C 1
ATOM 636 O O . CYS A 1 81 ? 6.855 -24.594 -20.438 1 88.5 81 CYS A O 1
ATOM 638 N N . ASN A 1 82 ? 6.234 -24.969 -18.297 1 85.38 82 ASN A N 1
ATOM 639 C CA . ASN A 1 82 ? 7.547 -25.5 -17.953 1 85.38 82 ASN A CA 1
ATOM 640 C C . ASN A 1 82 ? 7.562 -27.031 -18.031 1 85.38 82 ASN A C 1
ATOM 642 O O . ASN A 1 82 ? 8.617 -27.656 -17.906 1 85.38 82 ASN A O 1
ATOM 646 N N . ASN A 1 83 ? 6.418 -27.594 -18.172 1 82.56 83 ASN A N 1
ATOM 647 C CA . ASN A 1 83 ? 6.477 -29.062 -18.188 1 82.56 83 ASN A CA 1
ATOM 648 C C . ASN A 1 83 ? 5.441 -29.656 -19.125 1 82.56 83 ASN A C 1
ATOM 650 O O . ASN A 1 83 ? 4.555 -28.938 -19.609 1 82.56 83 ASN A O 1
ATOM 654 N N . SER A 1 84 ? 5.746 -30.922 -19.266 1 79.94 84 SER A N 1
ATOM 655 C CA . SER A 1 84 ? 4.867 -31.641 -20.172 1 79.94 84 SER A CA 1
ATOM 656 C C . SER A 1 84 ? 3.498 -31.891 -19.547 1 79.94 84 SER A C 1
ATOM 658 O O . SER A 1 84 ? 2.498 -32 -20.25 1 79.94 84 SER A O 1
ATOM 660 N N . SER A 1 85 ? 3.424 -31.953 -18.172 1 80.38 85 SER A N 1
ATOM 661 C CA . SER A 1 85 ? 2.168 -32.219 -17.469 1 80.38 85 SER A CA 1
ATOM 662 C C . SER A 1 85 ? 1.248 -30.984 -17.516 1 80.38 85 SER A C 1
ATOM 664 O O . SER A 1 85 ? 0.068 -31.078 -17.172 1 80.38 85 SER A O 1
ATOM 666 N N . LYS A 1 86 ? 1.705 -29.969 -17.984 1 86.06 86 LYS A N 1
ATOM 667 C CA . LYS A 1 86 ? 0.955 -28.734 -18.203 1 86.06 86 LYS A CA 1
ATOM 668 C C . LYS A 1 86 ? 0.321 -28.25 -16.906 1 86.06 86 LYS A C 1
ATOM 670 O O . LYS A 1 86 ? -0.85 -27.859 -16.891 1 86.06 86 LYS A O 1
ATOM 675 N N . ASN A 1 87 ? 1.06 -28.516 -15.766 1 93.06 87 ASN A N 1
ATOM 676 C CA . ASN A 1 87 ? 0.558 -27.984 -14.508 1 93.06 87 ASN A CA 1
ATOM 677 C C . ASN A 1 87 ? 1.537 -26.984 -13.883 1 93.06 87 ASN A C 1
ATOM 679 O O . ASN A 1 87 ? 1.299 -26.484 -12.789 1 93.06 87 ASN A O 1
ATOM 683 N N . GLU A 1 88 ? 2.672 -26.797 -14.523 1 95.81 88 GLU A N 1
ATOM 684 C CA . GLU A 1 88 ? 3.684 -25.859 -14.047 1 95.81 88 GLU A CA 1
ATOM 685 C C . GLU A 1 88 ? 3.895 -24.719 -15.047 1 95.81 88 GLU A C 1
ATOM 687 O O . GLU A 1 88 ? 4.203 -24.969 -16.219 1 95.81 88 GLU A O 1
ATOM 692 N N . PHE A 1 89 ? 3.814 -23.5 -14.562 1 97.44 89 PHE A N 1
ATOM 693 C CA . PHE A 1 89 ? 3.902 -22.328 -15.43 1 97.44 89 PHE A CA 1
ATOM 694 C C . PHE A 1 89 ? 4.805 -21.266 -14.82 1 97.44 89 PHE A C 1
ATOM 696 O O . PHE A 1 89 ? 5.059 -21.281 -13.609 1 97.44 89 PHE A O 1
ATOM 703 N N . SER A 1 90 ? 5.305 -20.391 -15.703 1 97.38 90 SER A N 1
ATOM 704 C CA . SER A 1 90 ? 6.086 -19.234 -15.281 1 97.38 90 SER A CA 1
ATOM 705 C C . SER A 1 90 ? 5.48 -17.938 -15.805 1 97.38 90 SER A C 1
ATOM 707 O O . SER A 1 90 ? 5.035 -17.875 -16.953 1 97.38 90 SER A O 1
ATOM 709 N N . LEU A 1 91 ? 5.406 -17 -14.938 1 97.94 91 LEU A N 1
ATOM 710 C CA . LEU A 1 91 ? 5.121 -15.625 -15.32 1 97.94 91 LEU A CA 1
ATOM 711 C C . LEU A 1 91 ? 6.398 -14.797 -15.359 1 97.94 91 LEU A C 1
ATOM 713 O O . LEU A 1 91 ? 7.082 -14.656 -14.344 1 97.94 91 LEU A O 1
ATOM 717 N N . ILE A 1 92 ? 6.695 -14.25 -16.5 1 98.12 92 ILE A N 1
ATOM 718 C CA . ILE A 1 92 ? 7.883 -13.414 -16.641 1 98.12 92 ILE A CA 1
ATOM 719 C C . ILE A 1 92 ? 7.48 -11.945 -16.641 1 98.12 92 ILE A C 1
ATOM 721 O O . ILE A 1 92 ? 6.75 -11.484 -17.516 1 98.12 92 ILE A O 1
ATOM 725 N N . LEU A 1 93 ? 7.992 -11.242 -15.656 1 96.31 93 LEU A N 1
ATOM 726 C CA . LEU A 1 93 ? 7.676 -9.82 -15.547 1 96.31 93 LEU A CA 1
ATOM 727 C C . LEU A 1 93 ? 8.766 -8.969 -16.188 1 96.31 93 LEU A C 1
ATOM 729 O O . LEU A 1 93 ? 9.891 -8.914 -15.703 1 96.31 93 LEU A O 1
ATOM 733 N N . GLU A 1 94 ? 8.43 -8.32 -17.203 1 90.81 94 GLU A N 1
ATOM 734 C CA . GLU A 1 94 ? 9.375 -7.402 -17.828 1 90.81 94 GLU A CA 1
ATOM 735 C C . GLU A 1 94 ? 9.539 -6.133 -17 1 90.81 94 GLU A C 1
ATOM 737 O O . GLU A 1 94 ? 10.633 -5.566 -16.922 1 90.81 94 GLU A O 1
ATOM 742 N N . LYS A 1 95 ? 8.453 -5.711 -16.484 1 90.25 95 LYS A N 1
ATOM 743 C CA . LYS A 1 95 ? 8.398 -4.586 -15.555 1 90.25 95 LYS A CA 1
ATOM 744 C C . LYS A 1 95 ? 7.695 -4.98 -14.258 1 90.25 95 LYS A C 1
ATOM 746 O O . LYS A 1 95 ? 6.793 -5.82 -14.266 1 90.25 95 LYS A O 1
ATOM 751 N N . ASN A 1 96 ? 8.219 -4.465 -13.219 1 89.94 96 ASN A N 1
ATOM 752 C CA . ASN A 1 96 ? 7.582 -4.688 -11.922 1 89.94 96 ASN A CA 1
ATOM 753 C C . ASN A 1 96 ? 7.332 -3.371 -11.195 1 89.94 96 ASN A C 1
ATOM 755 O O . ASN A 1 96 ? 8.25 -2.805 -10.594 1 89.94 96 ASN A O 1
ATOM 759 N N . PRO A 1 97 ? 6.105 -2.994 -11.234 1 88.12 97 PRO A N 1
ATOM 760 C CA . PRO A 1 97 ? 5.797 -1.702 -10.617 1 88.12 97 PRO A CA 1
ATOM 761 C C . PRO A 1 97 ? 6.113 -1.669 -9.125 1 88.12 97 PRO A C 1
ATOM 763 O O . PRO A 1 97 ? 6.379 -0.599 -8.57 1 88.12 97 PRO A O 1
ATOM 766 N N . LEU A 1 98 ? 6.117 -2.746 -8.414 1 88.75 98 LEU A N 1
ATOM 767 C CA . LEU A 1 98 ? 6.336 -2.793 -6.977 1 88.75 98 LEU A CA 1
ATOM 768 C C . LEU A 1 98 ? 7.781 -2.439 -6.633 1 88.75 98 LEU A C 1
ATOM 770 O O . LEU A 1 98 ? 8.086 -2.086 -5.492 1 88.75 98 LEU A O 1
ATOM 774 N N . VAL A 1 99 ? 8.656 -2.541 -7.664 1 90.44 99 VAL A N 1
ATOM 775 C CA . VAL A 1 99 ? 10.07 -2.348 -7.359 1 90.44 99 VAL A CA 1
ATOM 776 C C . VAL A 1 99 ? 10.594 -1.117 -8.094 1 90.44 99 VAL A C 1
ATOM 778 O O . VAL A 1 99 ? 11.805 -0.928 -8.211 1 90.44 99 VAL A O 1
ATOM 781 N N . GLU A 1 100 ? 9.719 -0.292 -8.625 1 84.69 100 GLU A N 1
ATOM 782 C CA . GLU A 1 100 ? 10.102 0.855 -9.438 1 84.69 100 GLU A CA 1
ATOM 783 C C . GLU A 1 100 ? 11.078 1.766 -8.695 1 84.69 100 GLU A C 1
ATOM 785 O O . GLU A 1 100 ? 11.945 2.389 -9.312 1 84.69 100 GLU A O 1
ATOM 790 N N . PHE A 1 101 ? 11.008 1.791 -7.375 1 79.06 101 PHE A N 1
ATOM 791 C CA . PHE A 1 101 ? 11.875 2.695 -6.621 1 79.06 101 PHE A CA 1
ATOM 792 C C . PHE A 1 101 ? 12.867 1.914 -5.777 1 79.06 101 PHE A C 1
ATOM 794 O O . PHE A 1 101 ? 13.477 2.465 -4.855 1 79.06 101 PHE A O 1
ATOM 801 N N . VAL A 1 102 ? 12.922 0.706 -6.047 1 82.44 102 VAL A N 1
ATOM 802 C CA . VAL A 1 102 ? 13.836 -0.152 -5.305 1 82.44 102 VAL A CA 1
ATOM 803 C C . VAL A 1 102 ? 14.953 -0.636 -6.227 1 82.44 102 VAL A C 1
ATOM 805 O O . VAL A 1 102 ? 14.703 -1.383 -7.176 1 82.44 102 VAL A O 1
ATOM 808 N N . GLU A 1 103 ? 16.109 -0.189 -5.941 1 77.81 103 GLU A N 1
ATOM 809 C CA . GLU A 1 103 ? 17.219 -0.522 -6.824 1 77.81 103 GLU A CA 1
ATOM 810 C C . GLU A 1 103 ? 17.891 -1.827 -6.398 1 77.81 103 GLU A C 1
ATOM 812 O O . GLU A 1 103 ? 18.281 -2.631 -7.246 1 77.81 103 GLU A O 1
ATOM 817 N N . GLU A 1 104 ? 18.031 -1.964 -5.168 1 81.62 104 GLU A N 1
ATOM 818 C CA . GLU A 1 104 ? 18.672 -3.154 -4.629 1 81.62 104 GLU A CA 1
ATOM 819 C C . GLU A 1 104 ? 18.172 -3.471 -3.223 1 81.62 104 GLU A C 1
ATOM 821 O O . GLU A 1 104 ? 17.609 -2.607 -2.555 1 81.62 104 GLU A O 1
ATOM 826 N N . LEU A 1 105 ? 18.375 -4.73 -2.861 1 85.5 105 LEU A N 1
ATOM 827 C CA . LEU A 1 105 ? 18.031 -5.125 -1.502 1 85.5 105 LEU A CA 1
ATOM 828 C C . LEU A 1 105 ? 19.062 -4.621 -0.504 1 85.5 105 LEU A C 1
ATOM 830 O O . LEU A 1 105 ? 20.219 -4.414 -0.86 1 85.5 105 LEU A O 1
ATOM 834 N N . PRO A 1 106 ? 18.562 -4.34 0.678 1 81.62 106 PRO A N 1
ATOM 835 C CA . PRO A 1 106 ? 19.547 -3.977 1.702 1 81.62 106 PRO A CA 1
ATOM 836 C C . PRO A 1 106 ? 20.625 -5.039 1.888 1 81.62 106 PRO A C 1
ATOM 838 O O . PRO A 1 106 ? 20.391 -6.223 1.635 1 81.62 106 PRO A O 1
ATOM 841 N N . ALA A 1 107 ? 21.781 -4.574 2.357 1 83.44 107 ALA A N 1
ATOM 842 C CA . ALA A 1 107 ? 22.891 -5.484 2.598 1 83.44 107 ALA A CA 1
ATOM 843 C C . ALA A 1 107 ? 22.516 -6.559 3.615 1 83.44 107 ALA A C 1
ATOM 845 O O . ALA A 1 107 ? 21.859 -6.27 4.617 1 83.44 107 ALA A O 1
ATOM 846 N N . GLY A 1 108 ? 22.812 -7.766 3.383 1 87.69 108 GLY A N 1
ATOM 847 C CA . GLY A 1 108 ? 22.578 -8.859 4.316 1 87.69 108 GLY A CA 1
ATOM 848 C C . GLY A 1 108 ? 21.203 -9.469 4.18 1 87.69 108 GLY A C 1
ATOM 849 O O . GLY A 1 108 ? 20.844 -10.391 4.918 1 87.69 108 GLY A O 1
ATOM 850 N N . ARG A 1 109 ? 20.438 -8.938 3.234 1 91.5 109 ARG A N 1
ATOM 851 C CA . ARG A 1 109 ? 19.094 -9.477 3.057 1 91.5 109 ARG A CA 1
ATOM 852 C C . ARG A 1 109 ? 18.969 -10.219 1.729 1 91.5 109 ARG A C 1
ATOM 854 O O . ARG A 1 109 ? 18.031 -9.992 0.966 1 91.5 109 ARG A O 1
ATOM 861 N N . SER A 1 110 ? 19.781 -11.203 1.506 1 90.94 110 SER A N 1
ATOM 862 C CA . SER A 1 110 ? 19.891 -11.875 0.215 1 90.94 110 SER A CA 1
ATOM 863 C C . SER A 1 110 ? 18.734 -12.836 -0.006 1 90.94 110 SER A C 1
ATOM 865 O O . SER A 1 110 ? 18.391 -13.148 -1.147 1 90.94 110 SER A O 1
ATOM 867 N N . SER A 1 111 ? 18.156 -13.273 1.111 1 94.19 111 SER A N 1
ATOM 868 C CA . SER A 1 111 ? 17.078 -14.242 0.98 1 94.19 111 SER A CA 1
ATOM 869 C C . SER A 1 111 ? 15.719 -13.562 0.993 1 94.19 111 SER A C 1
ATOM 871 O O . SER A 1 111 ? 14.68 -14.227 0.898 1 94.19 111 SER A O 1
ATOM 873 N N . LEU A 1 112 ? 15.711 -12.258 1.013 1 96.25 112 LEU A N 1
ATOM 874 C CA . LEU A 1 112 ? 14.461 -11.5 1.021 1 96.25 112 LEU A CA 1
ATOM 875 C C . LEU A 1 112 ? 13.758 -11.594 -0.33 1 96.25 112 LEU A C 1
ATOM 877 O O . LEU A 1 112 ? 14.391 -11.406 -1.375 1 96.25 112 LEU A O 1
ATOM 881 N N . CYS A 1 113 ? 12.562 -11.953 -0.262 1 96.38 113 CYS A N 1
ATOM 882 C CA . CYS A 1 113 ? 11.695 -11.891 -1.433 1 96.38 113 CYS A CA 1
ATOM 883 C C . CYS A 1 113 ? 10.805 -10.656 -1.383 1 96.38 113 CYS A C 1
ATOM 885 O O . CYS A 1 113 ? 9.656 -10.734 -0.944 1 96.38 113 CYS A O 1
ATOM 887 N N . TYR A 1 114 ? 11.242 -9.555 -1.913 1 96.44 114 TYR A N 1
ATOM 888 C CA . TYR A 1 114 ? 10.633 -8.234 -1.803 1 96.44 114 TYR A CA 1
ATOM 889 C C . TYR A 1 114 ? 9.188 -8.258 -2.275 1 96.44 114 TYR A C 1
ATOM 891 O O . TYR A 1 114 ? 8.328 -7.598 -1.692 1 96.44 114 TYR A O 1
ATOM 899 N N . CYS A 1 115 ? 8.914 -9.07 -3.273 1 96.31 115 CYS A N 1
ATOM 900 C CA . CYS A 1 115 ? 7.59 -9.047 -3.881 1 96.31 115 CYS A CA 1
ATOM 901 C C . CYS A 1 115 ? 6.789 -10.281 -3.486 1 96.31 115 CYS A C 1
ATOM 903 O O . CYS A 1 115 ? 5.852 -10.672 -4.184 1 96.31 115 CYS A O 1
ATOM 905 N N . ASN A 1 116 ? 7.164 -10.852 -2.391 1 97.81 116 ASN A N 1
ATOM 906 C CA . ASN A 1 116 ? 6.52 -12.094 -1.975 1 97.81 116 ASN A CA 1
ATOM 907 C C . ASN A 1 116 ? 5.031 -11.883 -1.695 1 97.81 116 ASN A C 1
ATOM 909 O O . ASN A 1 116 ? 4.273 -12.852 -1.591 1 97.81 116 ASN A O 1
ATOM 913 N N . LEU A 1 117 ? 4.609 -10.68 -1.526 1 97.56 117 LEU A N 1
ATOM 914 C CA . LEU A 1 117 ? 3.193 -10.352 -1.41 1 97.56 117 LEU A CA 1
ATOM 915 C C . LEU A 1 117 ? 2.41 -10.898 -2.602 1 97.56 117 LEU A C 1
ATOM 917 O O . LEU A 1 117 ? 1.288 -11.383 -2.441 1 97.56 117 LEU A O 1
ATOM 921 N N . LEU A 1 118 ? 3.004 -10.828 -3.785 1 97.62 118 LEU A N 1
ATOM 922 C CA . LEU A 1 118 ? 2.334 -11.266 -5.008 1 97.62 118 LEU A CA 1
ATOM 923 C C . LEU A 1 118 ? 2.082 -12.766 -4.984 1 97.62 118 LEU A C 1
ATOM 925 O O . LEU A 1 118 ? 1.045 -13.234 -5.461 1 97.62 118 LEU A O 1
ATOM 929 N N . CYS A 1 119 ? 3.094 -13.508 -4.52 1 98.31 119 CYS A N 1
ATOM 930 C CA . CYS A 1 119 ? 2.908 -14.953 -4.414 1 98.31 119 CYS A CA 1
ATOM 931 C C . CYS A 1 119 ? 1.7 -15.281 -3.545 1 98.31 119 CYS A C 1
ATOM 933 O O . CYS A 1 119 ? 0.869 -16.109 -3.922 1 98.31 119 CYS A O 1
ATOM 935 N N . GLY A 1 120 ? 1.621 -14.609 -2.432 1 98.38 120 GLY A N 1
ATOM 936 C CA . GLY A 1 120 ? 0.465 -14.797 -1.569 1 98.38 120 GLY A CA 1
ATOM 937 C C . GLY A 1 120 ? -0.846 -14.438 -2.242 1 98.38 120 GLY A C 1
ATOM 938 O O . GLY A 1 120 ? -1.829 -15.172 -2.131 1 98.38 120 GLY A O 1
ATOM 939 N N . ILE A 1 121 ? -0.891 -13.328 -2.922 1 98 121 ILE A N 1
ATOM 940 C CA . ILE A 1 121 ? -2.098 -12.859 -3.596 1 98 121 ILE A CA 1
ATOM 941 C C . ILE A 1 121 ? -2.578 -13.914 -4.586 1 98 121 ILE A C 1
ATOM 943 O O . ILE A 1 121 ? -3.754 -14.289 -4.59 1 98 121 ILE A O 1
ATOM 947 N N . ILE A 1 122 ? -1.674 -14.391 -5.406 1 98.38 122 ILE A N 1
ATOM 948 C CA . ILE A 1 122 ? -2.029 -15.359 -6.438 1 98.38 122 ILE A CA 1
ATOM 949 C C . ILE A 1 122 ? -2.51 -16.656 -5.781 1 98.38 122 ILE A C 1
ATOM 951 O O . ILE A 1 122 ? -3.551 -17.203 -6.156 1 98.38 122 ILE A O 1
ATOM 955 N N . ARG A 1 123 ? -1.779 -17.109 -4.805 1 98.19 123 ARG A N 1
ATOM 956 C CA . ARG A 1 123 ? -2.148 -18.344 -4.117 1 98.19 123 ARG A CA 1
ATOM 957 C C . ARG A 1 123 ? -3.523 -18.219 -3.467 1 98.19 123 ARG A C 1
ATOM 959 O O . ARG A 1 123 ? -4.359 -19.125 -3.59 1 98.19 123 ARG A O 1
ATOM 966 N N . GLY A 1 124 ? -3.754 -17.141 -2.758 1 97.81 124 GLY A N 1
ATOM 967 C CA . GLY A 1 124 ? -5.039 -16.922 -2.113 1 97.81 124 GLY A CA 1
ATOM 968 C C . GLY A 1 124 ? -6.191 -16.828 -3.094 1 97.81 124 GLY A C 1
ATOM 969 O O . GLY A 1 124 ? -7.258 -17.406 -2.861 1 97.81 124 GLY A O 1
ATOM 970 N N . ALA A 1 125 ? -5.996 -16.125 -4.152 1 97.19 125 ALA A N 1
ATOM 971 C CA . ALA A 1 125 ? -7.031 -15.984 -5.172 1 97.19 125 ALA A CA 1
ATOM 972 C C . ALA A 1 125 ? -7.383 -17.328 -5.789 1 97.19 125 ALA A C 1
ATOM 974 O O . ALA A 1 125 ? -8.562 -17.672 -5.938 1 97.19 125 ALA A O 1
ATOM 975 N N . LEU A 1 126 ? -6.375 -18.094 -6.121 1 96.81 126 LEU A N 1
ATOM 976 C CA . LEU A 1 126 ? -6.574 -19.391 -6.742 1 96.81 126 LEU A CA 1
ATOM 977 C C . LEU A 1 126 ? -7.301 -20.344 -5.797 1 96.81 126 LEU A C 1
ATOM 979 O O . LEU A 1 126 ? -8.195 -21.078 -6.215 1 96.81 126 LEU A O 1
ATOM 983 N N . GLU A 1 127 ? -6.949 -20.266 -4.586 1 96.19 127 GLU A N 1
ATOM 984 C CA . GLU A 1 127 ? -7.582 -21.156 -3.607 1 96.19 127 GLU A CA 1
ATOM 985 C C . GLU A 1 127 ? -9.086 -20.875 -3.518 1 96.19 127 GLU A C 1
ATOM 987 O O . GLU A 1 127 ? -9.875 -21.812 -3.357 1 96.19 127 GLU A O 1
ATOM 992 N N . MET A 1 128 ? -9.492 -19.672 -3.621 1 94.5 128 MET A N 1
ATOM 993 C CA . MET A 1 128 ? -10.898 -19.297 -3.516 1 94.5 128 MET A CA 1
ATOM 994 C C . MET A 1 128 ? -11.703 -19.844 -4.684 1 94.5 128 MET A C 1
ATOM 996 O O . MET A 1 128 ? -12.93 -19.969 -4.602 1 94.5 128 MET A O 1
ATOM 1000 N N . VAL A 1 129 ? -11.133 -20.203 -5.781 1 91.69 129 VAL A N 1
ATOM 1001 C CA . VAL A 1 129 ? -11.82 -20.797 -6.926 1 91.69 129 VAL A CA 1
ATOM 1002 C C . VAL A 1 129 ? -11.461 -22.281 -7.023 1 91.69 129 VAL A C 1
ATOM 1004 O O . VAL A 1 129 ? -11.422 -22.844 -8.117 1 91.69 129 VAL A O 1
ATOM 1007 N N . HIS A 1 130 ? -11 -22.844 -5.898 1 92.56 130 HIS A N 1
ATOM 1008 C CA . HIS A 1 130 ? -10.82 -24.266 -5.664 1 92.56 130 HIS A CA 1
ATOM 1009 C C . HIS A 1 130 ? -9.633 -24.812 -6.445 1 92.56 130 HIS A C 1
ATOM 1011 O O . HIS A 1 130 ? -9.688 -25.938 -6.965 1 92.56 130 HIS A O 1
ATOM 1017 N N . LEU A 1 131 ? -8.656 -24.016 -6.59 1 93.94 131 LEU A N 1
ATOM 1018 C CA . LEU A 1 131 ? -7.391 -24.438 -7.176 1 93.94 131 LEU A CA 1
ATOM 1019 C C . LEU A 1 131 ? -6.25 -24.297 -6.176 1 93.94 131 LEU A C 1
ATOM 1021 O O . LEU A 1 131 ? -6.039 -23.203 -5.625 1 93.94 131 LEU A O 1
ATOM 1025 N N . ALA A 1 132 ? -5.625 -25.375 -5.898 1 95.81 132 ALA A N 1
ATOM 1026 C CA . ALA A 1 132 ? -4.426 -25.328 -5.059 1 95.81 132 ALA A CA 1
ATOM 1027 C C . ALA A 1 132 ? -3.166 -25.203 -5.91 1 95.81 132 ALA A C 1
ATOM 1029 O O . ALA A 1 132 ? -3.006 -25.922 -6.906 1 95.81 132 ALA A O 1
ATOM 1030 N N . ALA A 1 133 ? -2.357 -24.266 -5.539 1 97.44 133 ALA A N 1
ATOM 1031 C CA . ALA A 1 133 ? -1.13 -24.078 -6.305 1 97.44 133 ALA A CA 1
ATOM 1032 C C . ALA A 1 133 ? 0.007 -23.594 -5.406 1 97.44 133 ALA A C 1
ATOM 1034 O O . ALA A 1 133 ? -0.229 -22.922 -4.406 1 97.44 133 ALA A O 1
ATOM 1035 N N . ASP A 1 134 ? 1.182 -24.031 -5.715 1 97.75 134 ASP A N 1
ATOM 1036 C CA . ASP A 1 134 ? 2.389 -23.422 -5.168 1 97.75 134 ASP A CA 1
ATOM 1037 C C . ASP A 1 134 ? 2.852 -22.25 -6.031 1 97.75 134 ASP A C 1
ATOM 1039 O O . ASP A 1 134 ? 2.939 -22.375 -7.254 1 97.75 134 ASP A O 1
ATOM 1043 N N . VAL A 1 135 ? 3.062 -21.172 -5.387 1 98.5 135 VAL A N 1
ATOM 1044 C CA . VAL A 1 135 ? 3.488 -19.953 -6.09 1 98.5 135 VAL A CA 1
ATOM 1045 C C . VAL A 1 135 ? 4.773 -19.422 -5.461 1 98.5 135 VAL A C 1
ATOM 1047 O O . VAL A 1 135 ? 4.809 -19.125 -4.266 1 98.5 135 VAL A O 1
ATOM 1050 N N . THR A 1 136 ? 5.824 -19.297 -6.254 1 98.06 136 THR A N 1
ATOM 1051 C CA . THR A 1 136 ? 7.102 -18.828 -5.723 1 98.06 136 THR A CA 1
ATOM 1052 C C . THR A 1 136 ? 7.879 -18.062 -6.785 1 98.06 136 THR A C 1
ATOM 1054 O O . THR A 1 136 ? 7.668 -18.266 -7.98 1 98.06 136 THR A O 1
ATOM 1057 N N . PHE A 1 137 ? 8.695 -17.234 -6.344 1 97.19 137 PHE A N 1
ATOM 1058 C CA . PHE A 1 137 ? 9.625 -16.594 -7.262 1 97.19 137 PHE A CA 1
ATOM 1059 C C . PHE A 1 137 ? 10.773 -17.516 -7.621 1 97.19 137 PHE A C 1
ATOM 1061 O O . PHE A 1 137 ? 11.516 -17.969 -6.742 1 97.19 137 PHE A O 1
ATOM 1068 N N . LEU A 1 138 ? 10.93 -17.781 -8.875 1 97 138 LEU A N 1
ATOM 1069 C CA . LEU A 1 138 ? 12.023 -18.609 -9.367 1 97 138 LEU A CA 1
ATOM 1070 C C . LEU A 1 138 ? 13.25 -17.766 -9.672 1 97 138 LEU A C 1
ATOM 1072 O O . LEU A 1 138 ? 14.383 -18.203 -9.469 1 97 138 LEU A O 1
ATOM 1076 N N . GLN A 1 139 ? 13.062 -16.578 -10.188 1 96.5 139 GLN A N 1
ATOM 1077 C CA . GLN A 1 139 ? 14.094 -15.578 -10.469 1 96.5 139 GLN A CA 1
ATOM 1078 C C . GLN A 1 139 ? 13.656 -14.195 -10.023 1 96.5 139 GLN A C 1
ATOM 1080 O O . GLN A 1 139 ? 12.469 -13.867 -10.062 1 96.5 139 GLN A O 1
ATOM 1085 N N . ASP A 1 140 ? 14.633 -13.445 -9.617 1 95.31 140 ASP A N 1
ATOM 1086 C CA . ASP A 1 140 ? 14.367 -12.109 -9.102 1 95.31 140 ASP A CA 1
ATOM 1087 C C . ASP A 1 140 ? 15.477 -11.141 -9.477 1 95.31 140 ASP A C 1
ATOM 1089 O O . ASP A 1 140 ? 16.609 -11.281 -9.023 1 95.31 140 ASP A O 1
ATOM 1093 N N . ARG A 1 141 ? 15.102 -10.141 -10.164 1 93.75 141 ARG A N 1
ATOM 1094 C CA . ARG A 1 141 ? 16.094 -9.164 -10.594 1 93.75 141 ARG A CA 1
ATOM 1095 C C . ARG A 1 141 ? 16.734 -8.469 -9.398 1 93.75 141 ARG A C 1
ATOM 1097 O O . ARG A 1 141 ? 17.922 -8.117 -9.445 1 93.75 141 ARG A O 1
ATOM 1104 N N . LEU A 1 142 ? 16 -8.328 -8.305 1 93.75 142 LEU A N 1
ATOM 1105 C CA . LEU A 1 142 ? 16.531 -7.684 -7.113 1 93.75 142 LEU A CA 1
ATOM 1106 C C . LEU A 1 142 ? 17.625 -8.547 -6.473 1 93.75 142 LEU A C 1
ATOM 1108 O O . LEU A 1 142 ? 18.375 -8.07 -5.629 1 93.75 142 LEU A O 1
ATOM 1112 N N . LYS A 1 143 ? 17.688 -9.742 -6.875 1 92.44 143 LYS A N 1
ATOM 1113 C CA . LYS A 1 143 ? 18.672 -10.672 -6.324 1 92.44 143 LYS A CA 1
ATOM 1114 C C . LYS A 1 143 ? 19.781 -10.961 -7.336 1 92.44 143 LYS A C 1
ATOM 1116 O O . LYS A 1 143 ? 20.562 -11.891 -7.156 1 92.44 143 LYS A O 1
ATOM 1121 N N . GLY A 1 144 ? 19.719 -10.258 -8.43 1 90.38 144 GLY A N 1
ATOM 1122 C CA . GLY A 1 144 ? 20.812 -10.352 -9.391 1 90.38 144 GLY A CA 1
ATOM 1123 C C . GLY A 1 144 ? 20.453 -11.164 -10.617 1 90.38 144 GLY A C 1
ATOM 1124 O O . GLY A 1 144 ? 21.281 -11.312 -11.531 1 90.38 144 GLY A O 1
ATOM 1125 N N . ASP A 1 145 ? 19.25 -11.672 -10.727 1 94 145 ASP A N 1
ATOM 1126 C CA . ASP A 1 145 ? 18.844 -12.43 -11.906 1 94 145 ASP A CA 1
ATOM 1127 C C . ASP A 1 145 ? 18.547 -11.5 -13.078 1 94 145 ASP A C 1
ATOM 1129 O O . ASP A 1 145 ? 18.391 -10.289 -12.898 1 94 145 ASP A O 1
ATOM 1133 N N . SER A 1 146 ? 18.469 -12.047 -14.227 1 93.69 146 SER A N 1
ATOM 1134 C CA . SER A 1 146 ? 18.25 -11.273 -15.445 1 93.69 146 SER A CA 1
ATOM 1135 C C . SER A 1 146 ? 16.781 -10.898 -15.609 1 93.69 146 SER A C 1
ATOM 1137 O O . SER A 1 146 ? 16.453 -9.906 -16.266 1 93.69 146 SER A O 1
ATOM 1139 N N . VAL A 1 147 ? 15.883 -11.742 -14.984 1 94.5 147 VAL A N 1
ATOM 1140 C CA . VAL A 1 147 ? 14.453 -11.484 -15.125 1 94.5 147 VAL A CA 1
ATOM 1141 C C . VAL A 1 147 ? 13.758 -11.734 -13.789 1 94.5 147 VAL A C 1
ATOM 1143 O O . VAL A 1 147 ? 14.344 -12.312 -12.867 1 94.5 147 VAL A O 1
ATOM 1146 N N . THR A 1 148 ? 12.617 -11.219 -13.695 1 96.25 148 THR A N 1
ATOM 1147 C CA . THR A 1 148 ? 11.711 -11.578 -12.609 1 96.25 148 THR A CA 1
ATOM 1148 C C . THR A 1 148 ? 10.703 -12.625 -13.07 1 96.25 148 THR A C 1
ATOM 1150 O O . THR A 1 148 ? 9.984 -12.406 -14.047 1 96.25 148 THR A O 1
ATOM 1153 N N . GLU A 1 149 ? 10.781 -13.734 -12.352 1 97.75 149 GLU A N 1
ATOM 1154 C CA . GLU A 1 149 ? 9.992 -14.891 -12.75 1 97.75 149 GLU A CA 1
ATOM 1155 C C . GLU A 1 149 ? 9.227 -15.477 -11.57 1 97.75 149 GLU A C 1
ATOM 1157 O O . GLU A 1 149 ? 9.828 -15.836 -10.555 1 97.75 149 GLU A O 1
ATOM 1162 N N . ILE A 1 150 ? 7.934 -15.625 -11.773 1 98.31 150 ILE A N 1
ATOM 1163 C CA . ILE A 1 150 ? 7.094 -16.281 -10.781 1 98.31 150 ILE A CA 1
ATOM 1164 C C . ILE A 1 150 ? 6.684 -17.672 -11.289 1 98.31 150 ILE A C 1
ATOM 1166 O O . ILE A 1 150 ? 6.121 -17.781 -12.383 1 98.31 150 ILE A O 1
ATOM 1170 N N . GLY A 1 151 ? 6.973 -18.594 -10.531 1 98.19 151 GLY A N 1
ATOM 1171 C CA . GLY A 1 151 ? 6.52 -19.953 -10.844 1 98.19 151 GLY A CA 1
ATOM 1172 C C . GLY A 1 151 ? 5.203 -20.312 -10.18 1 98.19 151 GLY A C 1
ATOM 1173 O O . GLY A 1 151 ? 4.992 -20 -9.008 1 98.19 151 GLY A O 1
ATOM 1174 N N . ILE A 1 152 ? 4.336 -20.891 -10.961 1 98.12 152 ILE A N 1
ATOM 1175 C CA . ILE A 1 152 ? 3.055 -21.375 -10.461 1 98.12 152 ILE A CA 1
ATOM 1176 C C . ILE A 1 152 ? 2.908 -22.875 -10.789 1 98.12 152 ILE A C 1
ATOM 1178 O O . ILE A 1 152 ? 2.947 -23.266 -11.953 1 98.12 152 ILE A O 1
ATOM 1182 N N . THR A 1 153 ? 2.777 -23.656 -9.789 1 97.44 153 THR A N 1
ATOM 1183 C CA . THR A 1 153 ? 2.576 -25.094 -9.945 1 97.44 153 THR A CA 1
ATOM 1184 C C . THR A 1 153 ? 1.232 -25.516 -9.359 1 97.44 153 THR A C 1
ATOM 1186 O O . THR A 1 153 ? 1.04 -25.484 -8.141 1 97.44 153 THR A O 1
ATOM 1189 N N . PHE A 1 154 ? 0.33 -25.969 -10.258 1 96 154 PHE A N 1
ATOM 1190 C CA . PHE A 1 154 ? -0.972 -26.438 -9.797 1 96 154 PHE A CA 1
ATOM 1191 C C . PHE A 1 154 ? -0.855 -27.828 -9.172 1 96 154 PHE A C 1
ATOM 1193 O O . PHE A 1 154 ? -0.195 -28.719 -9.719 1 96 154 PHE A O 1
ATOM 1200 N N . LEU A 1 155 ? -1.479 -27.906 -8.008 1 93.12 155 LEU A N 1
ATOM 1201 C CA . LEU A 1 155 ? -1.397 -29.172 -7.273 1 93.12 155 LEU A CA 1
ATOM 1202 C C . LEU A 1 155 ? -2.613 -30.047 -7.555 1 93.12 155 LEU A C 1
ATOM 1204 O O . LEU A 1 155 ? -3.736 -29.547 -7.648 1 93.12 155 LEU A O 1
ATOM 1208 N N . LYS A 1 156 ? -2.436 -31.234 -8.242 1 77.44 156 LYS A N 1
ATOM 1209 C CA . LYS A 1 156 ? -3.5 -32.156 -8.602 1 77.44 156 LYS A CA 1
ATOM 1210 C C . LYS A 1 156 ? -4.355 -32.5 -7.391 1 77.44 156 LYS A C 1
ATOM 1212 O O . LYS A 1 156 ? -3.846 -32.625 -6.273 1 77.44 156 LYS A O 1
ATOM 1217 N N . LYS A 1 157 ? -5.684 -32.156 -7.52 1 63.91 157 LYS A N 1
ATOM 1218 C CA . LYS A 1 157 ? -6.629 -32.625 -6.5 1 63.91 157 LYS A CA 1
ATOM 1219 C C . LYS A 1 157 ? -6.457 -34.094 -6.215 1 63.91 157 LYS A C 1
ATOM 1221 O O . LYS A 1 157 ? -6.246 -34.906 -7.133 1 63.91 157 LYS A O 1
ATOM 1226 N N . ARG A 1 158 ? -5.844 -34.438 -5.105 1 52.12 158 ARG A N 1
ATOM 1227 C CA . ARG A 1 158 ? -5.91 -35.844 -4.762 1 52.12 158 ARG A CA 1
ATOM 1228 C C . ARG A 1 158 ? -7.309 -36.406 -5.016 1 52.12 158 ARG A C 1
ATOM 1230 O O . ARG A 1 158 ? -8.297 -35.844 -4.523 1 52.12 158 ARG A O 1
ATOM 1237 N N . ASP A 1 159 ? -7.602 -36.719 -6.109 1 46.62 159 ASP A N 1
ATOM 1238 C CA . ASP A 1 159 ? -8.797 -37.531 -6.277 1 46.62 159 ASP A CA 1
ATOM 1239 C C . ASP A 1 159 ? -9.07 -38.344 -5.023 1 46.62 159 ASP A C 1
ATOM 1241 O O . ASP A 1 159 ? -8.156 -38.938 -4.43 1 46.62 159 ASP A O 1
ATOM 1245 N N . GLU A 1 160 ? -10.016 -38.062 -4.117 1 44.34 160 GLU A N 1
ATOM 1246 C CA . GLU A 1 160 ? -10.531 -39.094 -3.234 1 44.34 160 GLU A CA 1
ATOM 1247 C C . GLU A 1 160 ? -10.5 -40.469 -3.91 1 44.34 160 GLU A C 1
ATOM 1249 O O . GLU A 1 160 ? -11.148 -40.688 -4.941 1 44.34 160 GLU A O 1
ATOM 1254 N N . LYS A 1 161 ? -9.516 -41.281 -3.977 1 42.56 161 LYS A N 1
ATOM 1255 C CA . LYS A 1 161 ? -9.445 -42.688 -4.371 1 42.56 161 LYS A CA 1
ATOM 1256 C C . LYS A 1 161 ? -10.75 -43.406 -4.07 1 42.56 161 LYS A C 1
ATOM 1258 O O . LYS A 1 161 ? -11.508 -43 -3.188 1 42.56 161 LYS A O 1
ATOM 1263 N N . LYS A 1 162 ? -11.086 -44.625 -4.859 1 41.78 162 LYS A N 1
ATOM 1264 C CA . LYS A 1 162 ? -12.008 -45.719 -5.164 1 41.78 162 LYS A CA 1
ATOM 1265 C C . LYS A 1 162 ? -12.32 -46.531 -3.918 1 41.78 162 LYS A C 1
ATOM 1267 O O . LYS A 1 162 ? -11.461 -47.281 -3.418 1 41.78 162 LYS A O 1
ATOM 1272 N N . TYR A 1 163 ? -12.992 -45.969 -2.891 1 44.28 163 TYR A N 1
ATOM 1273 C CA . TYR A 1 163 ? -13.586 -47 -2.018 1 44.28 163 TYR A CA 1
ATOM 1274 C C . TYR A 1 163 ? -14.164 -48.156 -2.83 1 44.28 163 TYR A C 1
ATOM 1276 O O . TYR A 1 163 ? -15.383 -48.281 -2.928 1 44.28 163 TYR A O 1
ATOM 1284 N N . ARG A 1 164 ? -14.016 -48.312 -4.18 1 36.88 164 ARG A N 1
ATOM 1285 C CA . ARG A 1 164 ? -14.742 -49.375 -4.859 1 36.88 164 ARG A CA 1
ATOM 1286 C C . ARG A 1 164 ? -14.164 -50.719 -4.508 1 36.88 164 ARG A C 1
ATOM 1288 O O . ARG A 1 164 ? -14.594 -51.75 -5.047 1 36.88 164 ARG A O 1
ATOM 1295 N N . GLY A 1 165 ? -12.859 -50.75 -4.211 1 35.84 165 GLY A N 1
ATOM 1296 C CA . GLY A 1 165 ? -12.32 -52.062 -4.543 1 35.84 165 GLY A CA 1
ATOM 1297 C C . GLY A 1 165 ? -12.969 -53.188 -3.758 1 35.84 165 GLY A C 1
ATOM 1298 O O . GLY A 1 165 ? -13.258 -54.25 -4.312 1 35.84 165 GLY A O 1
ATOM 1299 N N . LYS A 1 166 ? -12.695 -53.219 -2.344 1 40.91 166 LYS A N 1
ATOM 1300 C CA . LYS A 1 166 ? -12.68 -54.562 -1.781 1 40.91 166 LYS A CA 1
ATOM 1301 C C . LYS A 1 166 ? -14.102 -55.031 -1.468 1 40.91 166 LYS A C 1
ATOM 1303 O O . LYS A 1 166 ? -14.734 -54.531 -0.533 1 40.91 166 LYS A O 1
ATOM 1308 N N . LYS A 1 167 ? -14.953 -55.25 -2.619 1 31.44 167 LYS A N 1
ATOM 1309 C CA . LYS A 1 167 ? -15.922 -56.344 -2.498 1 31.44 167 LYS A CA 1
ATOM 1310 C C . LYS A 1 167 ? -15.227 -57.688 -2.359 1 31.44 167 LYS A C 1
ATOM 1312 O O . LYS A 1 167 ? -14.266 -57.969 -3.074 1 31.44 167 LYS A O 1
ATOM 1317 N N . ASN B 1 1 ? -3.803 1.454 -10.648 1 51.59 1 ASN B N 1
ATOM 1318 C CA . ASN B 1 1 ? -5.035 0.762 -10.289 1 51.59 1 ASN B CA 1
ATOM 1319 C C . ASN B 1 1 ? -5.195 0.651 -8.773 1 51.59 1 ASN B C 1
ATOM 1321 O O . ASN B 1 1 ? -4.352 0.054 -8.102 1 51.59 1 ASN B O 1
ATOM 1325 N N . LYS B 1 2 ? -6.121 1.492 -8.195 1 64.06 2 LYS B N 1
ATOM 1326 C CA . LYS B 1 2 ? -6.414 1.912 -6.828 1 64.06 2 LYS B CA 1
ATOM 1327 C C . LYS B 1 2 ? -6.871 0.732 -5.977 1 64.06 2 LYS B C 1
ATOM 1329 O O . LYS B 1 2 ? -6.617 0.694 -4.77 1 64.06 2 LYS B O 1
ATOM 1334 N N . ASP B 1 3 ? -7.23 -0.359 -6.621 1 79.69 3 ASP B N 1
ATOM 1335 C CA . ASP B 1 3 ? -7.879 -1.406 -5.84 1 79.69 3 ASP B CA 1
ATOM 1336 C C . ASP B 1 3 ? -6.852 -2.242 -5.078 1 79.69 3 ASP B C 1
ATOM 1338 O O . ASP B 1 3 ? -7.023 -2.512 -3.887 1 79.69 3 ASP B O 1
ATOM 1342 N N . LEU B 1 4 ? -5.754 -2.537 -5.754 1 86.56 4 LEU B N 1
ATOM 1343 C CA . LEU B 1 4 ? -4.746 -3.336 -5.062 1 86.56 4 LEU B CA 1
ATOM 1344 C C . LEU B 1 4 ? -4.141 -2.561 -3.9 1 86.56 4 LEU B C 1
ATOM 1346 O O . LEU B 1 4 ? -3.842 -3.137 -2.852 1 86.56 4 LEU B O 1
ATOM 1350 N N . PHE B 1 5 ? -4.02 -1.295 -4.105 1 88.56 5 PHE B N 1
ATOM 1351 C CA . PHE B 1 5 ? -3.451 -0.443 -3.066 1 88.56 5 PHE B CA 1
ATOM 1352 C C . PHE B 1 5 ? -4.336 -0.438 -1.825 1 88.56 5 PHE B C 1
ATOM 1354 O O . PHE B 1 5 ? -3.859 -0.687 -0.716 1 88.56 5 PHE B O 1
ATOM 1361 N N . VAL B 1 6 ? -5.562 -0.171 -2.066 1 90.5 6 VAL B N 1
ATOM 1362 C CA . VAL B 1 6 ? -6.508 -0.05 -0.961 1 90.5 6 VAL B CA 1
ATOM 1363 C C . VAL B 1 6 ? -6.598 -1.377 -0.211 1 90.5 6 VAL B C 1
ATOM 1365 O O . VAL B 1 6 ? -6.609 -1.401 1.021 1 90.5 6 VAL B O 1
ATOM 1368 N N . LEU B 1 7 ? -6.594 -2.439 -0.892 1 88.94 7 LEU B N 1
ATOM 1369 C CA . LEU B 1 7 ? -6.684 -3.758 -0.27 1 88.94 7 LEU B CA 1
ATOM 1370 C C . LEU B 1 7 ? -5.402 -4.086 0.493 1 88.94 7 LEU B C 1
ATOM 1372 O O . LEU B 1 7 ? -5.453 -4.668 1.577 1 88.94 7 LEU B O 1
ATOM 1376 N N . THR B 1 8 ? -4.289 -3.76 -0.116 1 91.81 8 THR B N 1
ATOM 1377 C CA . THR B 1 8 ? -3.014 -3.992 0.552 1 91.81 8 THR B CA 1
ATOM 1378 C C . THR B 1 8 ? -2.932 -3.203 1.854 1 91.81 8 THR B C 1
ATOM 1380 O O . THR B 1 8 ? -2.518 -3.736 2.885 1 91.81 8 THR B O 1
ATOM 1383 N N . TYR B 1 9 ? -3.373 -2.006 1.807 1 94.19 9 TYR B N 1
ATOM 1384 C CA . TYR B 1 9 ? -3.367 -1.179 3.008 1 94.19 9 TYR B CA 1
ATOM 1385 C C . TYR B 1 9 ? -4.273 -1.771 4.082 1 94.19 9 TYR B C 1
ATOM 1387 O O . TYR B 1 9 ? -3.885 -1.86 5.25 1 94.19 9 TYR B O 1
ATOM 1395 N N . GLY B 1 10 ? -5.469 -2.139 3.664 1 93.5 10 GLY B N 1
ATOM 1396 C CA . GLY B 1 10 ? -6.379 -2.777 4.602 1 93.5 10 GLY B CA 1
ATOM 1397 C C . GLY B 1 10 ? -5.801 -4.023 5.242 1 93.5 10 GLY B C 1
ATOM 1398 O O . GLY B 1 10 ? -5.93 -4.227 6.449 1 93.5 10 GLY B O 1
ATOM 1399 N N . ALA B 1 11 ? -5.176 -4.812 4.434 1 92.88 11 ALA B N 1
ATOM 1400 C CA . ALA B 1 11 ? -4.559 -6.035 4.941 1 92.88 11 ALA B CA 1
ATOM 1401 C C . ALA B 1 11 ? -3.428 -5.715 5.914 1 92.88 11 ALA B C 1
ATOM 1403 O O . ALA B 1 11 ? -3.256 -6.402 6.922 1 92.88 11 ALA B O 1
ATOM 1404 N N . LEU B 1 12 ? -2.646 -4.742 5.605 1 94 12 LEU B N 1
ATOM 1405 C CA . LEU B 1 12 ? -1.586 -4.301 6.508 1 94 12 LEU B CA 1
ATOM 1406 C C . LEU B 1 12 ? -2.154 -3.912 7.867 1 94 12 LEU B C 1
ATOM 1408 O O . LEU B 1 12 ? -1.688 -4.395 8.898 1 94 12 LEU B O 1
ATOM 1412 N N . VAL B 1 13 ? -3.201 -3.08 7.863 1 95.19 13 VAL B N 1
ATOM 1413 C CA . VAL B 1 13 ? -3.787 -2.615 9.117 1 95.19 13 VAL B CA 1
ATOM 1414 C C . VAL B 1 13 ? -4.359 -3.799 9.891 1 95.19 13 VAL B C 1
ATOM 1416 O O . VAL B 1 13 ? -4.176 -3.902 11.102 1 95.19 13 VAL B O 1
ATOM 1419 N N . ALA B 1 14 ? -5.039 -4.656 9.203 1 92.62 14 ALA B N 1
ATOM 1420 C CA . ALA B 1 14 ? -5.605 -5.844 9.844 1 92.62 14 ALA B CA 1
ATOM 1421 C C . ALA B 1 14 ? -4.512 -6.68 10.508 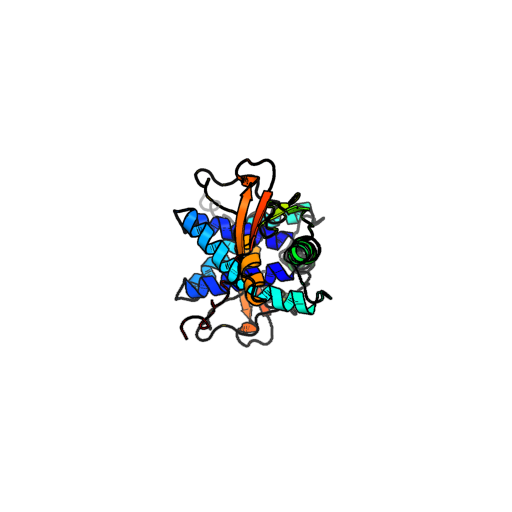1 92.62 14 ALA B C 1
ATOM 1423 O O . ALA B 1 14 ? -4.676 -7.141 11.633 1 92.62 14 ALA B O 1
ATOM 1424 N N . GLN B 1 15 ? -3.422 -6.84 9.789 1 91.88 15 GLN B N 1
ATOM 1425 C CA . GLN B 1 15 ? -2.316 -7.621 10.336 1 91.88 15 GLN B CA 1
ATOM 1426 C C . GLN B 1 15 ? -1.72 -6.941 11.57 1 91.88 15 GLN B C 1
ATOM 1428 O O . GLN B 1 15 ? -1.387 -7.609 12.547 1 91.88 15 GLN B O 1
ATOM 1433 N N . LEU B 1 16 ? -1.559 -5.652 11.492 1 94.44 16 LEU B N 1
ATOM 1434 C CA . LEU B 1 16 ? -1.026 -4.906 12.625 1 94.44 16 LEU B CA 1
ATOM 1435 C C . LEU B 1 16 ? -1.93 -5.055 13.852 1 94.44 16 LEU B C 1
ATOM 1437 O O . LEU B 1 16 ? -1.443 -5.164 14.977 1 94.44 16 LEU B O 1
ATOM 1441 N N . CYS B 1 17 ? -3.225 -5.074 13.625 1 94.44 17 CYS B N 1
ATOM 1442 C CA . CYS B 1 17 ? -4.176 -5.223 14.719 1 94.44 17 CYS B CA 1
ATOM 1443 C C . CYS B 1 17 ? -4.074 -6.605 15.352 1 94.44 17 CYS B C 1
ATOM 1445 O O . CYS B 1 17 ? -4.453 -6.797 16.5 1 94.44 17 CYS B O 1
ATOM 1447 N N . LYS B 1 18 ? -3.619 -7.531 14.555 1 92.12 18 LYS B N 1
ATOM 1448 C CA . LYS B 1 18 ? -3.371 -8.867 15.094 1 92.12 18 LYS B CA 1
ATOM 1449 C C . LYS B 1 18 ? -2.049 -8.914 15.852 1 92.12 18 LYS B C 1
ATOM 1451 O O . LYS B 1 18 ? -1.936 -9.602 16.875 1 92.12 18 LYS B O 1
ATOM 1456 N N . ASP B 1 19 ? -1.113 -8.18 15.43 1 91.44 19 ASP B N 1
ATOM 1457 C CA . ASP B 1 19 ? 0.239 -8.219 15.977 1 91.44 19 ASP B CA 1
ATOM 1458 C C . ASP B 1 19 ? 0.345 -7.355 17.234 1 91.44 19 ASP B C 1
ATOM 1460 O O . ASP B 1 19 ? 1.181 -7.617 18.109 1 91.44 19 ASP B O 1
ATOM 1464 N N . TYR B 1 20 ? -0.422 -6.293 17.266 1 93.88 20 TYR B N 1
ATOM 1465 C CA . TYR B 1 20 ? -0.348 -5.355 18.375 1 93.88 20 TYR B CA 1
ATOM 1466 C C . TYR B 1 20 ? -1.663 -5.316 19.141 1 93.88 20 TYR B C 1
ATOM 1468 O O . TYR B 1 20 ? -2.729 -5.117 18.562 1 93.88 20 TYR B O 1
ATOM 1476 N N . GLU B 1 21 ? -1.622 -5.398 20.438 1 93.44 21 GLU B N 1
ATOM 1477 C CA . GLU B 1 21 ? -2.809 -5.383 21.297 1 93.44 21 GLU B CA 1
ATOM 1478 C C . GLU B 1 21 ? -3.373 -3.973 21.422 1 93.44 21 GLU B C 1
ATOM 1480 O O . GLU B 1 21 ? -4.59 -3.779 21.391 1 93.44 21 GLU B O 1
ATOM 1485 N N . LYS B 1 22 ? -2.496 -3.025 21.547 1 95.81 22 LYS B N 1
ATOM 1486 C CA . LYS B 1 22 ? -2.922 -1.649 21.781 1 95.81 22 LYS B CA 1
ATOM 1487 C C . LYS B 1 22 ? -3.072 -0.885 20.469 1 95.81 22 LYS B C 1
ATOM 1489 O O . LYS B 1 22 ? -2.16 -0.876 19.641 1 95.81 22 LYS B O 1
ATOM 1494 N N . ASP B 1 23 ? -4.199 -0.145 20.328 1 96.75 23 ASP B N 1
ATOM 1495 C CA . ASP B 1 23 ? -4.434 0.679 19.141 1 96.75 23 ASP B CA 1
ATOM 1496 C C . ASP B 1 23 ? -3.334 1.726 18.984 1 96.75 23 ASP B C 1
ATOM 1498 O O . ASP B 1 23 ? -2.949 2.057 17.859 1 96.75 23 ASP B O 1
ATOM 1502 N N . GLU B 1 24 ? -2.834 2.258 20.094 1 97 24 GLU B N 1
ATOM 1503 C CA . GLU B 1 24 ? -1.807 3.295 20.078 1 97 24 GLU B CA 1
ATOM 1504 C C . GLU B 1 24 ? -0.546 2.812 19.375 1 97 24 GLU B C 1
ATOM 1506 O O . GLU B 1 24 ? 0.122 3.588 18.688 1 97 24 GLU B O 1
ATOM 1511 N N . ASP B 1 25 ? -0.254 1.581 19.562 1 97.31 25 ASP B N 1
ATOM 1512 C CA . ASP B 1 25 ? 0.92 1.014 18.906 1 97.31 25 ASP B CA 1
ATOM 1513 C C . ASP B 1 25 ? 0.71 0.91 17.391 1 97.31 25 ASP B C 1
ATOM 1515 O O . ASP B 1 25 ? 1.623 1.191 16.609 1 97.31 25 ASP B O 1
ATOM 1519 N N . VAL B 1 26 ? -0.478 0.538 17 1 97.19 26 VAL B N 1
ATOM 1520 C CA . VAL B 1 26 ? -0.814 0.466 15.586 1 97.19 26 VAL B CA 1
ATOM 1521 C C . VAL B 1 26 ? -0.768 1.863 14.977 1 97.19 26 VAL B C 1
ATOM 1523 O O . VAL B 1 26 ? -0.18 2.061 13.906 1 97.19 26 VAL B O 1
ATOM 1526 N N . ASN B 1 27 ? -1.339 2.789 15.727 1 98.06 27 ASN B N 1
ATOM 1527 C CA . ASN B 1 27 ? -1.339 4.168 15.25 1 98.06 27 ASN B CA 1
ATOM 1528 C C . ASN B 1 27 ? 0.081 4.699 15.07 1 98.06 27 ASN B C 1
ATOM 1530 O O . ASN B 1 27 ? 0.378 5.352 14.07 1 98.06 27 ASN B O 1
ATOM 1534 N N . GLN B 1 28 ? 0.884 4.379 15.984 1 97.56 28 GLN B N 1
ATOM 1535 C CA . GLN B 1 28 ? 2.268 4.84 15.922 1 97.56 28 GLN B CA 1
ATOM 1536 C C . GLN B 1 28 ? 3.01 4.195 14.75 1 97.56 28 GLN B C 1
ATOM 1538 O O . GLN B 1 28 ? 3.814 4.848 14.086 1 97.56 28 GLN B O 1
ATOM 1543 N N . TYR B 1 29 ? 2.754 2.932 14.57 1 96.69 29 TYR B N 1
ATOM 1544 C CA . TYR B 1 29 ? 3.371 2.225 13.453 1 96.69 29 TYR B CA 1
ATOM 1545 C C . TYR B 1 29 ? 2.99 2.869 12.125 1 96.69 29 TYR B C 1
ATOM 1547 O O . TYR B 1 29 ? 3.857 3.164 11.297 1 96.69 29 TYR B O 1
ATOM 1555 N N . LEU B 1 30 ? 1.751 3.105 11.953 1 97.5 30 LEU B N 1
ATOM 1556 C CA . LEU B 1 30 ? 1.248 3.705 10.727 1 97.5 30 LEU B CA 1
ATOM 1557 C C . LEU B 1 30 ? 1.82 5.105 10.523 1 97.5 30 LEU B C 1
ATOM 1559 O O . LEU B 1 30 ? 2.234 5.461 9.422 1 97.5 30 LEU B O 1
ATOM 1563 N N . ASP B 1 31 ? 1.856 5.859 11.586 1 98.12 31 ASP B N 1
ATOM 1564 C CA . ASP B 1 31 ? 2.4 7.211 11.531 1 98.12 31 ASP B CA 1
ATOM 1565 C C . ASP B 1 31 ? 3.875 7.195 11.125 1 98.12 31 ASP B C 1
ATOM 1567 O O . ASP B 1 31 ? 4.293 7.945 10.242 1 98.12 31 ASP B O 1
ATOM 1571 N N . LYS B 1 32 ? 4.562 6.359 11.766 1 97.12 32 LYS B N 1
ATOM 1572 C CA . LYS B 1 32 ? 5.988 6.246 11.484 1 97.12 32 LYS B CA 1
ATOM 1573 C C . LYS B 1 32 ? 6.238 5.824 10.039 1 97.12 32 LYS B C 1
ATOM 1575 O O . LYS B 1 32 ? 7.105 6.383 9.367 1 97.12 32 LYS B O 1
ATOM 1580 N N . MET B 1 33 ? 5.562 4.844 9.609 1 96.44 33 MET B N 1
ATOM 1581 C CA . MET B 1 33 ? 5.668 4.41 8.227 1 96.44 33 MET B CA 1
ATOM 1582 C C . MET B 1 33 ? 5.32 5.547 7.27 1 96.44 33 MET B C 1
ATOM 1584 O O . MET B 1 33 ? 6.031 5.785 6.293 1 96.44 33 MET B O 1
ATOM 1588 N N . GLY B 1 34 ? 4.242 6.203 7.582 1 97.81 34 GLY B N 1
ATOM 1589 C CA . GLY B 1 34 ? 3.848 7.348 6.777 1 97.81 34 GLY B CA 1
ATOM 1590 C C . GLY B 1 34 ? 4.914 8.43 6.707 1 97.81 34 GLY B C 1
ATOM 1591 O O . GLY B 1 34 ? 5.18 8.977 5.637 1 97.81 34 GLY B O 1
ATOM 1592 N N . TYR B 1 35 ? 5.484 8.703 7.879 1 97.75 35 TYR B N 1
ATOM 1593 C CA . TYR B 1 35 ? 6.535 9.719 7.934 1 97.75 35 TYR B CA 1
ATOM 1594 C C . TYR B 1 35 ? 7.641 9.406 6.934 1 97.75 35 TYR B C 1
ATOM 1596 O O . TYR B 1 35 ? 8.062 10.273 6.168 1 97.75 35 TYR B O 1
ATOM 1604 N N . GLY B 1 36 ? 8.055 8.156 6.922 1 94.88 36 GLY B N 1
ATOM 1605 C CA . GLY B 1 36 ? 9.07 7.73 5.969 1 94.88 36 GLY B CA 1
ATOM 1606 C C . GLY B 1 36 ? 8.633 7.902 4.523 1 94.88 36 GLY B C 1
ATOM 1607 O O . GLY B 1 36 ? 9.422 8.352 3.686 1 94.88 36 GLY B O 1
ATOM 1608 N N . ILE B 1 37 ? 7.488 7.578 4.188 1 95.69 37 ILE B N 1
ATOM 1609 C CA . ILE B 1 37 ? 6.934 7.734 2.85 1 95.69 37 ILE B CA 1
ATOM 1610 C C . ILE B 1 37 ? 6.918 9.211 2.467 1 95.69 37 ILE B C 1
ATOM 16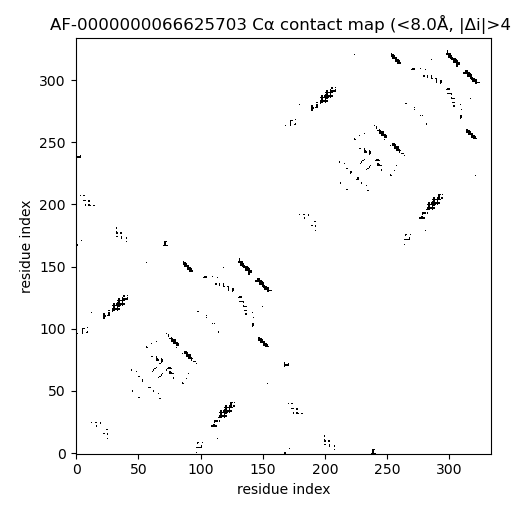12 O O . ILE B 1 37 ? 7.344 9.578 1.368 1 95.69 37 ILE B O 1
ATOM 1616 N N . GLY B 1 38 ? 6.418 10.047 3.385 1 97 38 GLY B N 1
ATOM 1617 C CA . GLY B 1 38 ? 6.328 11.477 3.131 1 97 38 GLY B CA 1
ATOM 1618 C C . GLY B 1 38 ? 7.664 12.102 2.787 1 97 38 GLY B C 1
ATOM 1619 O O . GLY B 1 38 ? 7.746 12.945 1.893 1 97 38 GLY B O 1
ATOM 1620 N N . THR B 1 39 ? 8.672 11.695 3.488 1 95.81 39 THR B N 1
ATOM 1621 C CA . THR B 1 39 ? 10.008 12.234 3.27 1 95.81 39 THR B CA 1
ATOM 1622 C C . THR B 1 39 ? 10.484 11.961 1.846 1 95.81 39 THR B C 1
ATOM 1624 O O . THR B 1 39 ? 11.234 12.75 1.271 1 95.81 39 THR B O 1
ATOM 1627 N N . ARG B 1 40 ? 10.047 10.922 1.268 1 91.19 40 ARG B N 1
ATOM 1628 C CA . ARG B 1 40 ? 10.43 10.562 -0.093 1 91.19 40 ARG B CA 1
ATOM 1629 C C . ARG B 1 40 ? 9.445 11.125 -1.11 1 91.19 40 ARG B C 1
ATOM 1631 O O . ARG B 1 40 ? 9.836 11.547 -2.197 1 91.19 40 ARG B O 1
ATOM 1638 N N . LEU B 1 41 ? 8.219 11.125 -0.768 1 93.94 41 LEU B N 1
ATOM 1639 C CA . LEU B 1 41 ? 7.145 11.547 -1.651 1 93.94 41 LEU B CA 1
ATOM 1640 C C . LEU B 1 41 ? 7.297 13.023 -2.023 1 93.94 41 LEU B C 1
ATOM 1642 O O . LEU B 1 41 ? 6.969 13.422 -3.143 1 93.94 41 LEU B O 1
ATOM 1646 N N . VAL B 1 42 ? 7.82 13.797 -1.107 1 94.38 42 VAL B N 1
ATOM 1647 C CA . VAL B 1 42 ? 7.895 15.242 -1.306 1 94.38 42 VAL B CA 1
ATOM 1648 C C . VAL B 1 42 ? 8.867 15.555 -2.438 1 94.38 42 VAL B C 1
ATOM 1650 O O . VAL B 1 42 ? 8.648 16.484 -3.211 1 94.38 42 VAL B O 1
ATOM 1653 N N . GLU B 1 43 ? 9.938 14.867 -2.549 1 90.25 43 GLU B N 1
ATOM 1654 C CA . GLU B 1 43 ? 10.883 15.062 -3.646 1 90.25 43 GLU B CA 1
ATOM 1655 C C . GLU B 1 43 ? 10.211 14.828 -4.996 1 90.25 43 GLU B C 1
ATOM 1657 O O . GLU B 1 43 ? 10.375 15.625 -5.926 1 90.25 43 GLU B O 1
ATOM 1662 N N . ASP B 1 44 ? 9.57 13.703 -5.027 1 88.88 44 ASP B N 1
ATOM 1663 C CA . ASP B 1 44 ? 8.812 13.398 -6.238 1 88.88 44 ASP B CA 1
ATOM 1664 C C . ASP B 1 44 ? 7.781 14.492 -6.523 1 88.88 44 ASP B C 1
ATOM 1666 O O . ASP B 1 44 ? 7.605 14.898 -7.676 1 88.88 44 ASP B O 1
ATOM 1670 N N . PHE B 1 45 ? 7.102 14.898 -5.57 1 92.81 45 PHE B N 1
ATOM 1671 C CA . PHE B 1 45 ? 6.055 15.906 -5.684 1 92.81 45 PHE B CA 1
ATOM 1672 C C . PHE B 1 45 ? 6.621 17.219 -6.223 1 92.81 45 PHE B C 1
ATOM 1674 O O . PHE B 1 45 ? 6.051 17.812 -7.141 1 92.81 45 PHE B O 1
ATOM 1681 N N . LEU B 1 46 ? 7.676 17.703 -5.605 1 91.06 46 LEU B N 1
ATOM 1682 C CA . LEU B 1 46 ? 8.281 18.953 -6.012 1 91.06 46 LEU B CA 1
ATOM 1683 C C . LEU B 1 46 ? 8.805 18.875 -7.445 1 91.06 46 LEU B C 1
ATOM 1685 O O . LEU B 1 46 ? 8.781 19.875 -8.18 1 91.06 46 LEU B O 1
ATOM 1689 N N . ALA B 1 47 ? 9.258 17.672 -7.898 1 87.19 47 ALA B N 1
ATOM 1690 C CA . ALA B 1 47 ? 9.758 17.469 -9.25 1 87.19 47 ALA B CA 1
ATOM 1691 C C . ALA B 1 47 ? 8.617 17.5 -10.266 1 87.19 47 ALA B C 1
ATOM 1693 O O . ALA B 1 47 ? 8.805 17.969 -11.398 1 87.19 47 ALA B O 1
ATOM 1694 N N . ARG B 1 48 ? 7.504 17.125 -9.875 1 87.88 48 ARG B N 1
ATOM 1695 C CA . ARG B 1 48 ? 6.395 16.969 -10.812 1 87.88 48 ARG B CA 1
ATOM 1696 C C . ARG B 1 48 ? 5.453 18.156 -10.758 1 87.88 48 ARG B C 1
ATOM 1698 O O . ARG B 1 48 ? 4.676 18.391 -11.688 1 87.88 48 ARG B O 1
ATOM 1705 N N . SER B 1 49 ? 5.469 18.719 -9.586 1 83.94 49 SER B N 1
ATOM 1706 C CA . SER B 1 49 ? 4.516 19.812 -9.422 1 83.94 49 SER B CA 1
ATOM 1707 C C . SER B 1 49 ? 5.145 21.156 -9.781 1 83.94 49 SER B C 1
ATOM 1709 O O . SER B 1 49 ? 6.352 21.344 -9.617 1 83.94 49 SER B O 1
ATOM 1711 N N . CYS B 1 50 ? 4.715 21.859 -10.75 1 79.31 50 CYS B N 1
ATOM 1712 C CA . CYS B 1 50 ? 5.188 23.203 -11.086 1 79.31 50 CYS B CA 1
ATOM 1713 C C . CYS B 1 50 ? 4.852 24.188 -9.977 1 79.31 50 CYS B C 1
ATOM 1715 O O . CYS B 1 50 ? 4.465 25.328 -10.258 1 79.31 50 CYS B O 1
ATOM 1717 N N . VAL B 1 51 ? 4.914 23.578 -8.789 1 74.06 51 VAL B N 1
ATOM 1718 C CA . VAL B 1 51 ? 4.547 24.469 -7.699 1 74.06 51 VAL B CA 1
ATOM 1719 C C . VAL B 1 51 ? 5.734 25.359 -7.34 1 74.06 51 VAL B C 1
ATOM 1721 O O . VAL B 1 51 ? 6.867 24.891 -7.25 1 74.06 51 VAL B O 1
ATOM 1724 N N . GLY B 1 52 ? 5.543 26.625 -7.453 1 70.31 52 GLY B N 1
ATOM 1725 C CA . GLY B 1 52 ? 6.547 27.594 -7.027 1 70.31 52 GLY B CA 1
ATOM 1726 C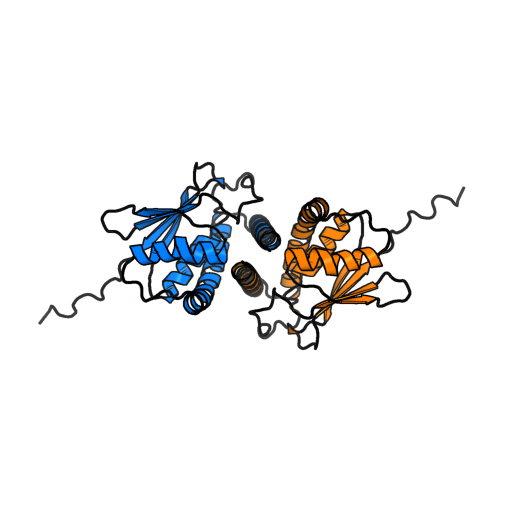 C . GLY B 1 52 ? 6.738 27.625 -5.523 1 70.31 52 GLY B C 1
ATOM 1727 O O . GLY B 1 52 ? 6.168 26.812 -4.801 1 70.31 52 GLY B O 1
ATOM 1728 N N . ARG B 1 53 ? 7.637 28.406 -5.078 1 76.44 53 ARG B N 1
ATOM 1729 C CA . ARG B 1 53 ? 7.879 28.656 -3.662 1 76.44 53 ARG B CA 1
ATOM 1730 C C . ARG B 1 53 ? 6.625 29.172 -2.971 1 76.44 53 ARG B C 1
ATOM 1732 O O . ARG B 1 53 ? 5.922 30.031 -3.512 1 76.44 53 ARG B O 1
ATOM 1739 N N . CYS B 1 54 ? 6.195 28.484 -1.945 1 76.38 54 CYS B N 1
ATOM 1740 C CA . CYS B 1 54 ? 5.047 28.906 -1.15 1 76.38 54 CYS B CA 1
ATOM 1741 C C . CYS B 1 54 ? 5.469 29.875 -0.056 1 76.38 54 CYS B C 1
ATOM 1743 O O . CYS B 1 54 ? 6.5 29.688 0.588 1 76.38 54 CYS B O 1
ATOM 1745 N N . HIS B 1 55 ? 4.637 30.969 0.146 1 80.5 55 HIS B N 1
ATOM 1746 C CA . HIS B 1 55 ? 5.008 32.031 1.054 1 80.5 55 HIS B CA 1
ATOM 1747 C C . HIS B 1 55 ? 4.105 32.062 2.281 1 80.5 55 HIS B C 1
ATOM 1749 O O . HIS B 1 55 ? 4.273 32.906 3.164 1 80.5 55 HIS B O 1
ATOM 1755 N N . SER B 1 56 ? 3.16 31.234 2.367 1 89.25 56 SER B N 1
ATOM 1756 C CA . SER B 1 56 ? 2.264 31.219 3.52 1 89.25 56 SER B CA 1
ATOM 1757 C C . SER B 1 56 ? 1.769 29.797 3.801 1 89.25 56 SER B C 1
ATOM 1759 O O . SER B 1 56 ? 1.797 28.938 2.92 1 89.25 56 SER B O 1
ATOM 1761 N N . TYR B 1 57 ? 1.287 29.656 5.043 1 92.94 57 TYR B N 1
ATOM 1762 C CA . TYR B 1 57 ? 0.705 28.375 5.441 1 92.94 57 TYR B CA 1
ATOM 1763 C C . TYR B 1 57 ? -0.542 28.062 4.625 1 92.94 57 TYR B C 1
ATOM 1765 O O . TYR B 1 57 ? -0.783 26.922 4.262 1 92.94 57 TYR B O 1
ATOM 1773 N N . SER B 1 58 ? -1.292 29.094 4.281 1 92.75 58 SER B N 1
ATOM 1774 C CA . SER B 1 58 ? -2.52 28.938 3.512 1 92.75 58 SER B CA 1
ATOM 1775 C C . SER B 1 58 ? -2.23 28.391 2.115 1 92.75 58 SER B C 1
ATOM 1777 O O . SER B 1 58 ? -2.961 27.531 1.613 1 92.75 58 SER B O 1
ATOM 1779 N N . GLU B 1 59 ? -1.19 28.859 1.524 1 92.62 59 GLU B N 1
ATOM 1780 C CA . GLU B 1 59 ? -0.802 28.375 0.204 1 92.62 59 GLU B CA 1
ATOM 1781 C C . GLU B 1 59 ? -0.366 26.906 0.261 1 92.62 59 GLU B C 1
ATOM 1783 O O . GLU B 1 59 ? -0.694 26.125 -0.629 1 92.62 59 GLU B O 1
ATOM 1788 N N . ILE B 1 60 ? 0.307 26.594 1.298 1 94.56 60 ILE B N 1
ATOM 1789 C CA . ILE B 1 60 ? 0.822 25.25 1.466 1 94.56 60 ILE B CA 1
ATOM 1790 C C . ILE B 1 60 ? -0.34 24.266 1.623 1 94.56 60 ILE B C 1
ATOM 1792 O O . ILE B 1 60 ? -0.365 23.219 0.978 1 94.56 60 ILE B O 1
ATOM 1796 N N . ILE B 1 61 ? -1.286 24.656 2.396 1 95.75 61 ILE B N 1
ATOM 1797 C CA . ILE B 1 61 ? -2.43 23.781 2.645 1 95.75 61 ILE B CA 1
ATOM 1798 C C . ILE B 1 61 ? -3.225 23.609 1.355 1 95.75 61 ILE B C 1
ATOM 1800 O O . ILE B 1 61 ? -3.74 22.516 1.088 1 95.75 61 ILE B O 1
ATOM 1804 N N . ASP B 1 62 ? -3.281 24.625 0.613 1 94.88 62 ASP B N 1
ATOM 1805 C CA . ASP B 1 62 ? -3.994 24.547 -0.659 1 94.88 62 ASP B CA 1
ATOM 1806 C C . ASP B 1 62 ? -3.289 23.594 -1.627 1 94.88 62 ASP B C 1
ATOM 1808 O O . ASP B 1 62 ? -3.941 22.859 -2.363 1 94.88 62 ASP B O 1
ATOM 1812 N N . ILE B 1 63 ? -2.037 23.641 -1.651 1 95.88 63 ILE B N 1
ATOM 1813 C CA . ILE B 1 63 ? -1.253 22.766 -2.508 1 95.88 63 ILE B CA 1
ATOM 1814 C C . ILE B 1 63 ? -1.447 21.312 -2.072 1 95.88 63 ILE B C 1
ATOM 1816 O O . ILE B 1 63 ? -1.623 20.422 -2.91 1 95.88 63 ILE B O 1
ATOM 1820 N N . ILE B 1 64 ? -1.427 21.109 -0.815 1 96.88 64 ILE B N 1
ATOM 1821 C CA . ILE B 1 64 ? -1.624 19.766 -0.29 1 96.88 64 ILE B CA 1
ATOM 1822 C C . ILE B 1 64 ? -3.002 19.25 -0.7 1 96.88 64 ILE B C 1
ATOM 1824 O O . ILE B 1 64 ? -3.125 18.125 -1.221 1 96.88 64 ILE B O 1
ATOM 1828 N N . ALA B 1 65 ? -4.008 20.078 -0.548 1 97 65 ALA B N 1
ATOM 1829 C CA . ALA B 1 65 ? -5.395 19.672 -0.773 1 97 65 ALA B CA 1
ATOM 1830 C C . ALA B 1 65 ? -5.691 19.531 -2.264 1 97 65 ALA B C 1
ATOM 1832 O O . ALA B 1 65 ? -6.297 18.547 -2.695 1 97 65 ALA B O 1
ATOM 1833 N N . GLN B 1 66 ? -5.176 20.469 -3.031 1 95.31 66 GLN B N 1
ATOM 1834 C CA . GLN B 1 66 ? -5.625 20.609 -4.414 1 95.31 66 GLN B CA 1
ATOM 1835 C C . GLN B 1 66 ? -4.672 19.906 -5.375 1 95.31 66 GLN B C 1
ATOM 1837 O O . GLN B 1 66 ? -5.059 19.531 -6.48 1 95.31 66 GLN B O 1
ATOM 1842 N N . VAL B 1 67 ? -3.494 19.797 -5.023 1 95.06 67 VAL B N 1
ATOM 1843 C CA . VAL B 1 67 ? -2.52 19.234 -5.957 1 95.06 67 VAL B CA 1
ATOM 1844 C C . VAL B 1 67 ? -2.068 17.859 -5.473 1 95.06 67 VAL B C 1
ATOM 1846 O O . VAL B 1 67 ? -2.246 16.859 -6.172 1 95.06 67 VAL B O 1
ATOM 1849 N N . ALA B 1 68 ? -1.558 17.766 -4.25 1 95.38 68 ALA B N 1
ATOM 1850 C CA . ALA B 1 68 ? -0.964 16.531 -3.764 1 95.38 68 ALA B CA 1
ATOM 1851 C C . ALA B 1 68 ? -2.027 15.445 -3.584 1 95.38 68 ALA B C 1
ATOM 1853 O O . ALA B 1 68 ? -1.884 14.336 -4.102 1 95.38 68 ALA B O 1
ATOM 1854 N N . PHE B 1 69 ? -3.139 15.719 -2.908 1 95.88 69 PHE B N 1
ATOM 1855 C CA . PHE B 1 69 ? -4.203 14.742 -2.697 1 95.88 69 PHE B CA 1
ATOM 1856 C C . PHE B 1 69 ? -4.781 14.281 -4.027 1 95.88 69 PHE B C 1
ATOM 1858 O O . PHE B 1 69 ? -5.086 13.102 -4.199 1 95.88 69 PHE B O 1
ATOM 1865 N N . LYS B 1 70 ? -4.898 15.203 -4.871 1 93.19 70 LYS B N 1
ATOM 1866 C CA . LYS B 1 70 ? -5.414 14.852 -6.191 1 93.19 70 LYS B CA 1
ATOM 1867 C C . LYS B 1 70 ? -4.441 13.93 -6.93 1 93.19 70 LYS B C 1
ATOM 1869 O O . LYS B 1 70 ? -4.844 12.906 -7.48 1 93.19 70 LYS B O 1
ATOM 1874 N N . MET B 1 71 ? -3.26 14.289 -6.949 1 91.81 71 MET B N 1
ATOM 1875 C CA . MET B 1 71 ? -2.219 13.57 -7.68 1 91.81 71 MET B CA 1
ATOM 1876 C C . MET B 1 71 ? -2.061 12.148 -7.148 1 91.81 71 MET B C 1
ATOM 1878 O O . MET B 1 71 ? -1.903 11.203 -7.926 1 91.81 71 MET B O 1
ATOM 1882 N N . TYR B 1 72 ? -2.102 11.938 -5.891 1 92.31 72 TYR B N 1
ATOM 1883 C CA . TYR B 1 72 ? -1.7 10.656 -5.312 1 92.31 72 TYR B CA 1
ATOM 1884 C C . TYR B 1 72 ? -2.918 9.836 -4.898 1 92.31 72 TYR B C 1
ATOM 1886 O O . TYR B 1 72 ? -2.85 8.609 -4.824 1 92.31 72 TYR B O 1
ATOM 1894 N N . LEU B 1 73 ? -4.07 10.5 -4.625 1 92.12 73 LEU B N 1
ATOM 1895 C CA . LEU B 1 73 ? -5.234 9.773 -4.125 1 92.12 73 LEU B CA 1
ATOM 1896 C C . LEU B 1 73 ? -6.453 10.023 -5.004 1 92.12 73 LEU B C 1
ATOM 1898 O O . LEU B 1 73 ? -7.492 9.383 -4.832 1 92.12 73 LEU B O 1
ATOM 1902 N N . GLY B 1 74 ? -6.375 11 -5.871 1 91.44 74 GLY B N 1
ATOM 1903 C CA . GLY B 1 74 ? -7.453 11.273 -6.805 1 91.44 74 GLY B CA 1
ATOM 1904 C C . GL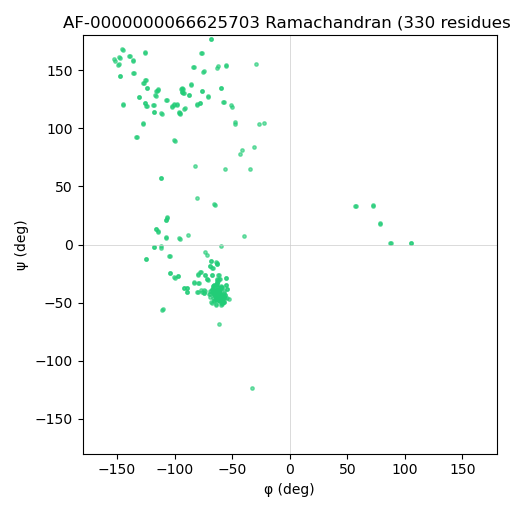Y B 1 74 ? -8.617 12.023 -6.176 1 91.44 74 GLY B C 1
ATOM 1905 O O . GLY B 1 74 ? -9.75 11.938 -6.656 1 91.44 74 GLY B O 1
ATOM 1906 N N . ILE B 1 75 ? -8.328 12.617 -5.055 1 94.25 75 ILE B N 1
ATOM 1907 C CA . ILE B 1 75 ? -9.383 13.375 -4.391 1 94.25 75 ILE B CA 1
ATOM 1908 C C . ILE B 1 75 ? -8.906 14.805 -4.121 1 94.25 75 ILE B C 1
ATOM 1910 O O . ILE B 1 75 ? -7.703 15.078 -4.188 1 94.25 75 ILE B O 1
ATOM 1914 N N . THR B 1 76 ? -9.828 15.695 -3.807 1 96.94 76 THR B N 1
ATOM 1915 C CA . THR B 1 76 ? -9.523 17.094 -3.484 1 96.94 76 THR B CA 1
ATOM 1916 C C . THR B 1 76 ? -10.266 17.516 -2.223 1 96.94 76 THR B C 1
ATOM 1918 O O . THR B 1 76 ? -11.406 17.984 -2.291 1 96.94 76 THR B O 1
ATOM 1921 N N . PRO B 1 77 ? -9.609 17.375 -1.109 1 97.38 77 PRO B N 1
ATOM 1922 C CA . PRO B 1 77 ? -10.258 17.812 0.131 1 97.38 77 PRO B CA 1
ATOM 1923 C C . PRO B 1 77 ? -10.547 19.297 0.15 1 97.38 77 PRO B C 1
ATOM 1925 O O . PRO B 1 77 ? -9.875 20.078 -0.537 1 97.38 77 PRO B O 1
ATOM 1928 N N . SER B 1 78 ? -11.578 19.688 0.92 1 97.5 78 SER B N 1
ATOM 1929 C CA . SER B 1 78 ? -11.789 21.109 1.205 1 97.5 78 SER B CA 1
ATOM 1930 C C . SER B 1 78 ? -10.93 21.578 2.375 1 97.5 78 SER B C 1
ATOM 1932 O O . SER B 1 78 ? -10.594 20.781 3.26 1 97.5 78 SER B O 1
ATOM 1934 N N . VAL B 1 79 ? -10.641 22.859 2.307 1 96.81 79 VAL B N 1
ATOM 1935 C CA . VAL B 1 79 ? -9.766 23.422 3.328 1 96.81 79 VAL B CA 1
ATOM 1936 C C . VAL B 1 79 ? -10.531 24.438 4.172 1 96.81 79 VAL B C 1
ATOM 1938 O O . VAL B 1 79 ? -11.281 25.25 3.639 1 96.81 79 VAL B O 1
ATOM 1941 N N . THR B 1 80 ? -10.352 24.297 5.504 1 94.12 80 THR B N 1
ATOM 1942 C CA . THR B 1 80 ? -10.875 25.312 6.418 1 94.12 80 THR B CA 1
ATOM 1943 C C . THR B 1 80 ? -9.781 25.812 7.355 1 94.12 80 THR B C 1
ATOM 1945 O O . THR B 1 80 ? -8.945 25.031 7.816 1 94.12 80 THR B O 1
ATOM 1948 N N . CYS B 1 81 ? -9.781 27.094 7.57 1 88.38 81 CYS B N 1
ATOM 1949 C CA . CYS B 1 81 ? -8.875 27.703 8.539 1 88.38 81 CYS B CA 1
ATOM 1950 C C . CYS B 1 81 ? -9.539 27.844 9.898 1 88.38 81 CYS B C 1
ATOM 1952 O O . CYS B 1 81 ? -10.633 28.406 10.008 1 88.38 81 CYS B O 1
ATOM 1954 N N . ASN B 1 82 ? -8.828 27.406 10.922 1 85.06 82 ASN B N 1
ATOM 1955 C CA . ASN B 1 82 ? -9.516 27.234 12.195 1 85.06 82 ASN B CA 1
ATOM 1956 C C . ASN B 1 82 ? -9.18 28.344 13.172 1 85.06 82 ASN B C 1
ATOM 1958 O O . ASN B 1 82 ? -9.773 28.438 14.25 1 85.06 82 ASN B O 1
ATOM 1962 N N . ASN B 1 83 ? -8.234 29.125 12.828 1 82.06 83 ASN B N 1
ATOM 1963 C CA . ASN B 1 83 ? -7.906 30.141 13.82 1 82.06 83 ASN B CA 1
ATOM 1964 C C . ASN B 1 83 ? -7.496 31.453 13.164 1 82.06 83 ASN B C 1
ATOM 1966 O O . ASN B 1 83 ? -7.273 31.5 11.953 1 82.06 83 ASN B O 1
ATOM 1970 N N . SER B 1 84 ? -7.496 32.344 14.117 1 79.25 84 SER B N 1
ATOM 1971 C CA . SER B 1 84 ? -7.152 33.688 13.656 1 79.25 84 SER B CA 1
ATOM 1972 C C . SER B 1 84 ? -5.664 33.812 13.336 1 79.25 84 SER B C 1
ATOM 1974 O O . SER B 1 84 ? -5.266 34.625 12.508 1 79.25 84 SER B O 1
ATOM 1976 N N . SER B 1 85 ? -4.801 32.969 14 1 79.81 85 SER B N 1
ATOM 1977 C CA . SER B 1 85 ? -3.357 33 13.789 1 79.81 85 SER B CA 1
ATOM 1978 C C . SER B 1 85 ? -2.977 32.438 12.43 1 79.81 85 SER B C 1
ATOM 1980 O O . SER B 1 85 ? -1.837 32.594 11.984 1 79.81 85 SER B O 1
ATOM 1982 N N . LYS B 1 86 ? -3.84 31.906 11.805 1 85.69 86 LYS B N 1
ATOM 1983 C CA . LYS B 1 86 ? -3.691 31.375 10.453 1 85.69 86 LYS B CA 1
ATOM 1984 C C . LYS B 1 86 ? -2.582 30.328 10.383 1 85.69 86 LYS B C 1
ATOM 1986 O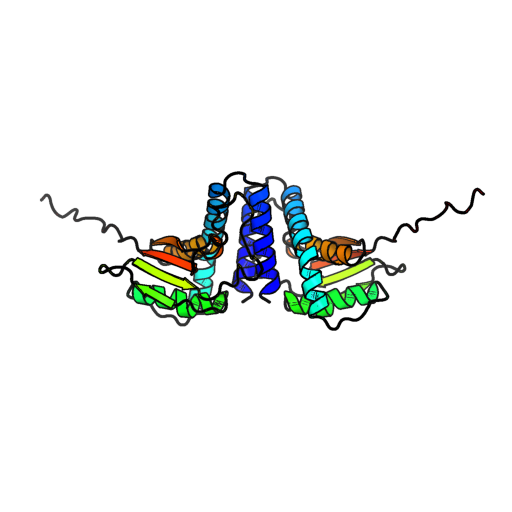 O . LYS B 1 86 ? -1.756 30.359 9.469 1 85.69 86 LYS B O 1
ATOM 1991 N N . ASN B 1 87 ? -2.438 29.578 11.516 1 92.94 87 ASN B N 1
ATOM 1992 C CA . ASN B 1 87 ? -1.457 28.484 11.484 1 92.94 87 ASN B CA 1
ATOM 1993 C C . ASN B 1 87 ? -2.117 27.125 11.688 1 92.94 87 ASN B C 1
ATOM 1995 O O . ASN B 1 87 ? -1.437 26.109 11.742 1 92.94 87 ASN B O 1
ATOM 1999 N N . GLU B 1 88 ? -3.41 27.125 11.898 1 95.75 88 GLU B N 1
ATOM 2000 C CA . GLU B 1 88 ? -4.168 25.891 12.086 1 95.75 88 GLU B CA 1
ATOM 2001 C C . GLU B 1 88 ? -5.199 25.703 10.977 1 95.75 88 GLU B C 1
AT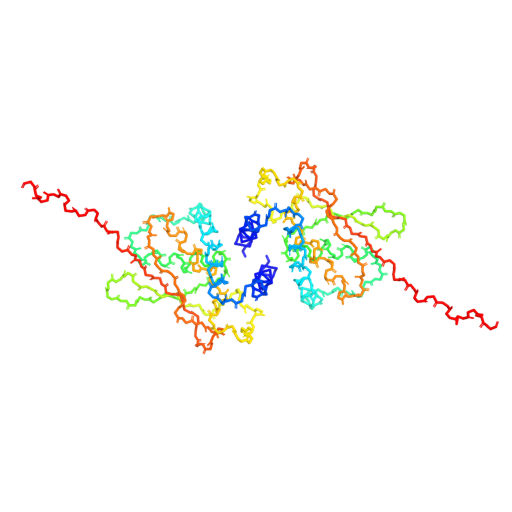OM 2003 O O . GLU B 1 88 ? -6.047 26.562 10.758 1 95.75 88 GLU B O 1
ATOM 2008 N N . PHE B 1 89 ? -5.168 24.531 10.367 1 97.44 89 PHE B N 1
ATOM 2009 C CA . PHE B 1 89 ? -6.035 24.266 9.227 1 97.44 89 PHE B CA 1
ATOM 2010 C C . PHE B 1 89 ? -6.66 22.875 9.336 1 97.44 89 PHE B C 1
ATOM 2012 O O . PHE B 1 89 ? -6.16 22.016 10.07 1 97.44 89 PHE B O 1
ATOM 2019 N N . SER B 1 90 ? -7.789 22.719 8.609 1 97.31 90 SER B N 1
ATOM 2020 C CA . SER B 1 90 ? -8.453 21.422 8.5 1 97.31 90 SER B CA 1
ATOM 2021 C C . SER B 1 90 ? -8.617 21.016 7.039 1 97.31 90 SER B C 1
ATOM 2023 O O . SER B 1 90 ? -8.945 21.844 6.188 1 97.31 90 SER B O 1
ATOM 2025 N N . LEU B 1 91 ? -8.297 19.797 6.801 1 97.94 91 LEU B N 1
ATOM 2026 C CA . LEU B 1 91 ? -8.641 19.156 5.539 1 97.94 91 LEU B CA 1
ATOM 2027 C C . LEU B 1 91 ? -9.867 18.266 5.699 1 97.94 91 LEU B C 1
ATOM 2029 O O . LEU B 1 91 ? -9.859 17.328 6.492 1 97.94 91 LEU B O 1
ATOM 2033 N N . ILE B 1 92 ? -10.891 18.562 4.961 1 98.06 92 ILE B N 1
ATOM 2034 C CA . ILE B 1 92 ? -12.109 17.766 5.016 1 98.06 92 ILE B CA 1
ATOM 2035 C C . ILE B 1 92 ? -12.172 16.828 3.811 1 98.06 92 ILE B C 1
ATOM 2037 O O . ILE B 1 92 ? -12.227 17.281 2.666 1 98.06 92 ILE B O 1
ATOM 2041 N N . LEU B 1 93 ? -12.195 15.562 4.105 1 96.31 93 LEU B N 1
ATOM 2042 C CA . LEU B 1 93 ? -12.25 14.57 3.037 1 96.31 93 LEU B CA 1
ATOM 2043 C C . LEU B 1 93 ? -13.68 14.117 2.787 1 96.31 93 LEU B C 1
ATOM 2045 O O . LEU B 1 93 ? -14.289 13.461 3.639 1 96.31 93 LEU B O 1
ATOM 2049 N N . GLU B 1 94 ? -14.172 14.43 1.691 1 90.75 94 GLU B N 1
ATOM 2050 C CA . GLU B 1 94 ? -15.5 13.953 1.33 1 90.75 94 GLU B CA 1
ATOM 2051 C C . GLU B 1 94 ? -15.477 12.469 0.984 1 90.75 94 GLU B C 1
ATOM 2053 O O . GLU B 1 94 ? -16.438 11.742 1.267 1 90.75 94 GLU B O 1
ATOM 2058 N N . LYS B 1 95 ? -14.453 12.109 0.31 1 90.31 95 LYS B N 1
ATOM 2059 C CA . LYS B 1 95 ? -14.164 10.719 -0.018 1 90.31 95 LYS B CA 1
ATOM 2060 C C . LYS B 1 95 ? -12.773 10.32 0.463 1 90.31 95 LYS B C 1
ATOM 2062 O O . LYS B 1 95 ? -11.859 11.141 0.49 1 90.31 95 LYS B O 1
ATOM 2067 N N . ASN B 1 96 ? -12.719 9.125 0.924 1 89.94 96 ASN B N 1
ATOM 2068 C CA . ASN B 1 96 ? -11.422 8.586 1.325 1 89.94 96 ASN B CA 1
ATOM 2069 C C . ASN B 1 96 ? -11.148 7.238 0.663 1 89.94 96 ASN B C 1
ATOM 2071 O O . ASN B 1 96 ? -11.672 6.207 1.1 1 89.94 96 ASN B O 1
ATOM 2075 N N . PRO B 1 97 ? -10.305 7.309 -0.308 1 88.06 97 PRO B N 1
ATOM 2076 C CA . PRO B 1 97 ? -10.047 6.07 -1.045 1 88.06 97 PRO B CA 1
ATOM 2077 C C . PRO B 1 97 ? -9.445 4.977 -0.165 1 88.06 97 PRO B C 1
ATOM 2079 O O . PRO B 1 97 ? -9.602 3.789 -0.457 1 88.06 97 PRO B O 1
ATOM 2082 N N . LEU B 1 98 ? -8.766 5.254 0.882 1 88.62 98 LEU B N 1
ATOM 2083 C CA . LEU B 1 98 ? -8.094 4.277 1.732 1 88.62 98 LEU B CA 1
ATOM 2084 C C . LEU B 1 98 ? -9.117 3.434 2.494 1 88.62 98 LEU B C 1
ATOM 2086 O O . LEU B 1 98 ? -8.781 2.352 2.988 1 88.62 98 LEU B O 1
ATOM 2090 N N . VAL B 1 99 ? -10.359 3.971 2.57 1 90.56 99 VAL B N 1
ATOM 2091 C CA . VAL B 1 99 ? -11.336 3.27 3.4 1 90.56 99 VAL B CA 1
ATOM 2092 C C . VAL B 1 99 ? -12.477 2.752 2.531 1 90.56 99 VAL B C 1
ATOM 2094 O O . VAL B 1 99 ? -13.539 2.383 3.045 1 90.56 99 VAL B O 1
ATOM 2097 N N . GLU B 1 100 ? -12.312 2.74 1.233 1 84.62 100 GLU B N 1
ATOM 2098 C CA . GLU B 1 100 ? -13.367 2.371 0.294 1 84.62 100 GLU B CA 1
ATOM 2099 C C . GLU B 1 100 ? -13.93 0.988 0.61 1 84.62 100 GLU B C 1
ATOM 2101 O O . GLU B 1 100 ? -15.117 0.73 0.399 1 84.62 100 GLU B O 1
ATOM 2106 N N . PHE B 1 101 ? -13.117 0.113 1.196 1 79 101 PHE B N 1
ATOM 2107 C CA . PHE B 1 101 ? -13.578 -1.245 1.454 1 79 101 PHE B CA 1
ATOM 2108 C C . PHE B 1 101 ? -13.672 -1.512 2.951 1 79 101 PHE B C 1
ATOM 2110 O O . PHE B 1 101 ? -13.758 -2.666 3.379 1 79 101 PHE B O 1
ATOM 2117 N N . VAL B 1 102 ? -13.555 -0.494 3.639 1 82.31 102 VAL B N 1
ATOM 2118 C CA . VAL B 1 102 ? -13.617 -0.619 5.09 1 82.31 102 VAL B CA 1
ATOM 2119 C C . VAL B 1 102 ? -14.898 0.032 5.609 1 82.31 102 VAL B C 1
ATOM 2121 O O . VAL B 1 102 ? -15.07 1.25 5.512 1 82.31 102 VAL B O 1
ATOM 2124 N N . GLU B 1 103 ? -15.727 -0.784 6.098 1 77.5 103 GLU B N 1
ATOM 2125 C CA . GLU B 1 103 ? -17.016 -0.262 6.535 1 77.5 103 GLU B CA 1
ATOM 2126 C C . GLU B 1 103 ? -16.969 0.196 7.988 1 77.5 103 GLU B C 1
ATOM 2128 O O . GLU B 1 103 ? -17.547 1.219 8.344 1 77.5 103 GLU B O 1
ATOM 2133 N N . GLU B 1 104 ? -16.328 -0.568 8.758 1 81 104 GLU B N 1
ATOM 2134 C CA . GLU B 1 104 ? -16.234 -0.26 10.188 1 81 104 GLU B CA 1
ATOM 2135 C C . GLU B 1 104 ? -14.945 -0.827 10.781 1 81 104 GLU B C 1
ATOM 2137 O O . GLU B 1 104 ? -14.32 -1.715 10.195 1 81 104 GLU B O 1
ATOM 2142 N N . LEU B 1 105 ? -14.578 -0.21 11.898 1 85.12 105 LEU B N 1
ATOM 2143 C CA . LEU B 1 105 ? -13.414 -0.731 12.609 1 85.12 105 LEU B CA 1
ATOM 2144 C C . LEU B 1 105 ? -13.766 -2.025 13.344 1 85.12 105 LEU B C 1
ATOM 2146 O O . LEU B 1 105 ? -14.922 -2.25 13.695 1 85.12 105 LEU B O 1
ATOM 2150 N N . PRO B 1 106 ? -12.75 -2.855 13.445 1 81.62 106 PRO B N 1
ATOM 2151 C CA . PRO B 1 106 ? -13 -4.047 14.25 1 81.62 106 PRO B CA 1
ATOM 2152 C C . PRO B 1 106 ? -13.477 -3.713 15.664 1 81.62 106 PRO B C 1
ATOM 2154 O O . PRO B 1 106 ? -13.148 -2.65 16.188 1 81.62 106 PRO B O 1
ATOM 2157 N N . ALA B 1 107 ? -14.227 -4.656 16.234 1 83.38 107 ALA B N 1
ATOM 2158 C CA . ALA B 1 107 ? -14.734 -4.477 17.578 1 83.38 107 ALA B CA 1
ATOM 2159 C C . ALA B 1 107 ? -13.586 -4.289 18.578 1 83.38 107 ALA B C 1
ATOM 2161 O O . ALA B 1 107 ? -12.562 -4.973 18.484 1 83.38 107 ALA B O 1
ATOM 2162 N N . GLY B 1 108 ? -13.68 -3.375 19.438 1 87.69 108 GLY B N 1
ATOM 2163 C CA . GLY B 1 108 ? -12.695 -3.16 20.484 1 87.69 108 GLY B CA 1
ATOM 2164 C C . GLY B 1 108 ? -11.547 -2.271 20.047 1 87.69 108 GLY B C 1
ATOM 2165 O O . GLY B 1 108 ? -10.617 -2.02 20.812 1 87.69 108 GLY B O 1
ATOM 2166 N N . ARG B 1 109 ? -11.617 -1.816 18.812 1 91.38 109 ARG B N 1
ATOM 2167 C CA . ARG B 1 109 ? -10.539 -0.965 18.312 1 91.38 109 ARG B CA 1
ATOM 2168 C C . ARG B 1 109 ? -11.023 0.464 18.094 1 91.38 109 ARG B C 1
ATOM 2170 O O . ARG B 1 109 ? -10.789 1.051 17.047 1 91.38 109 ARG B O 1
ATOM 2177 N N . SER B 1 110 ? -11.539 1.102 19.109 1 90.88 110 SER B N 1
ATOM 2178 C CA . SER B 1 110 ? -12.195 2.398 18.984 1 90.88 110 SER B CA 1
ATOM 2179 C C . SER B 1 110 ? -11.18 3.525 18.859 1 90.88 110 SER B C 1
ATOM 2181 O O . SER B 1 110 ? -11.484 4.59 18.312 1 90.88 110 SER B O 1
ATOM 2183 N N . SER B 1 111 ? -9.977 3.242 19.359 1 94.12 111 SER B N 1
ATOM 2184 C CA . SER B 1 111 ? -8.969 4.297 19.312 1 94.12 111 SER B CA 1
ATOM 2185 C C . SER B 1 111 ? -8.07 4.16 18.094 1 94.12 111 SER B C 1
ATOM 2187 O O . SER B 1 111 ? -7.156 4.965 17.891 1 94.12 111 SER B O 1
ATOM 2189 N N . LEU B 1 112 ? -8.375 3.242 17.234 1 96.25 112 LEU B N 1
ATOM 2190 C CA . LEU B 1 112 ? -7.59 3.023 16.016 1 96.25 112 LEU B CA 1
ATOM 2191 C C . LEU B 1 112 ? -7.793 4.168 15.023 1 96.25 112 LEU B C 1
ATOM 2193 O O . LEU B 1 112 ? -8.93 4.562 14.75 1 96.25 112 LEU B O 1
ATOM 2197 N N . CYS B 1 113 ? -6.738 4.688 14.617 1 96.31 113 CYS B N 1
ATOM 2198 C CA . CYS B 1 113 ? -6.75 5.641 13.516 1 96.31 113 CYS B CA 1
ATOM 2199 C C . CYS B 1 113 ? -6.34 4.973 12.211 1 96.31 113 CYS B C 1
ATOM 2201 O O . CYS B 1 113 ? -5.176 5.031 11.812 1 96.31 113 CYS B O 1
ATOM 2203 N N . TYR B 1 114 ? -7.266 4.438 11.484 1 96.44 114 TYR B N 1
ATOM 2204 C CA . TYR B 1 114 ? -7.07 3.588 10.312 1 96.44 114 TYR B CA 1
ATOM 2205 C C . TYR B 1 114 ? -6.207 4.285 9.266 1 96.44 114 TYR B C 1
ATOM 2207 O O . TYR B 1 114 ? -5.371 3.652 8.617 1 96.44 114 TYR B O 1
ATOM 2215 N N . CYS B 1 115 ? -6.363 5.582 9.156 1 96.31 115 CYS B N 1
ATOM 2216 C CA . CYS B 1 115 ? -5.68 6.309 8.094 1 96.31 115 CYS B CA 1
ATOM 2217 C C . CYS B 1 115 ? -4.516 7.125 8.656 1 96.31 115 CYS B C 1
ATOM 2219 O O . CYS B 1 115 ? -4.086 8.102 8.039 1 96.31 115 CYS B O 1
ATOM 2221 N N . ASN B 1 116 ? -4.039 6.703 9.781 1 97.75 116 ASN B N 1
ATOM 2222 C CA . ASN B 1 116 ? -2.979 7.469 10.43 1 97.75 116 ASN B CA 1
ATOM 2223 C C . ASN B 1 116 ? -1.715 7.516 9.578 1 97.75 116 ASN B C 1
ATOM 2225 O O . ASN B 1 116 ? -0.819 8.328 9.836 1 97.75 116 ASN B O 1
ATOM 2229 N N . LEU B 1 117 ? -1.594 6.676 8.617 1 97.56 117 LEU B N 1
ATOM 2230 C CA . LEU B 1 117 ? -0.508 6.727 7.648 1 97.56 117 LEU B CA 1
ATOM 2231 C C . LEU B 1 117 ? -0.441 8.094 6.98 1 97.56 117 LEU B C 1
ATOM 2233 O O . LEU B 1 117 ? 0.648 8.617 6.734 1 97.56 117 LEU B O 1
ATOM 2237 N N . LEU B 1 118 ? -1.606 8.68 6.703 1 97.62 118 LEU B N 1
ATOM 2238 C CA . LEU B 1 118 ? -1.676 9.969 6.012 1 97.62 118 LEU B CA 1
ATOM 2239 C C . LEU B 1 118 ? -1.083 11.078 6.875 1 97.62 118 LEU B C 1
ATOM 2241 O O . LEU B 1 118 ? -0.432 11.992 6.355 1 97.62 118 LEU B O 1
ATOM 2245 N N . CYS B 1 119 ? -1.407 11.031 8.18 1 98.31 119 CYS B N 1
ATOM 2246 C CA . CYS B 1 119 ? -0.833 12.031 9.078 1 98.31 119 CYS B CA 1
ATOM 2247 C C . CYS B 1 119 ? 0.689 12 9.023 1 98.31 119 CYS B C 1
ATOM 2249 O O . CYS B 1 119 ? 1.334 13.039 8.922 1 98.31 119 CYS B O 1
ATOM 2251 N N . GLY B 1 120 ? 1.224 10.805 9.07 1 98.38 120 GLY B N 1
ATOM 2252 C CA . GLY B 1 120 ? 2.666 10.656 8.953 1 98.38 120 GLY B CA 1
ATOM 2253 C C . GLY B 1 120 ? 3.211 11.188 7.641 1 98.38 120 GLY B C 1
ATOM 2254 O O . GLY B 1 120 ? 4.234 11.875 7.621 1 98.38 120 GLY B O 1
ATOM 2255 N N . ILE B 1 121 ? 2.561 10.867 6.551 1 98 121 ILE B N 1
ATOM 2256 C CA . ILE B 1 121 ? 3 11.289 5.227 1 98 121 ILE B CA 1
ATOM 2257 C C . ILE B 1 121 ? 3.072 12.82 5.172 1 98 121 ILE B C 1
ATOM 2259 O O . ILE B 1 121 ? 4.082 13.383 4.746 1 98 121 ILE B O 1
ATOM 2263 N N . ILE B 1 122 ? 2.023 13.461 5.605 1 98.38 122 ILE B N 1
ATOM 2264 C CA . ILE B 1 122 ? 1.958 14.922 5.551 1 98.38 122 ILE B CA 1
ATOM 2265 C C . ILE B 1 122 ? 3.037 15.516 6.445 1 98.38 122 ILE B C 1
ATOM 2267 O O . ILE B 1 122 ? 3.771 16.422 6.027 1 98.38 122 ILE B O 1
ATOM 2271 N N . ARG B 1 123 ? 3.146 15.008 7.641 1 98.19 123 ARG B N 1
ATOM 2272 C CA . ARG B 1 123 ? 4.145 15.516 8.578 1 98.19 123 ARG B CA 1
ATOM 2273 C C . ARG B 1 123 ? 5.555 15.352 8.023 1 98.19 123 ARG B C 1
ATOM 2275 O O . ARG B 1 123 ? 6.363 16.281 8.078 1 98.19 123 ARG B O 1
ATOM 2282 N N . GLY B 1 124 ? 5.867 14.18 7.523 1 97.88 124 GLY B N 1
ATOM 2283 C CA . GLY B 1 124 ? 7.18 13.922 6.949 1 97.88 124 GLY B CA 1
ATOM 2284 C C . GLY B 1 124 ? 7.492 14.812 5.758 1 97.88 124 GLY B C 1
ATOM 2285 O O . GLY B 1 124 ? 8.602 15.336 5.645 1 97.88 124 GLY B O 1
ATOM 2286 N N . ALA B 1 125 ? 6.551 14.969 4.887 1 97.19 125 ALA B N 1
ATOM 2287 C CA . ALA B 1 125 ? 6.738 15.812 3.709 1 97.19 125 ALA B CA 1
ATOM 2288 C C . ALA B 1 125 ? 7 17.266 4.105 1 97.19 125 ALA B C 1
ATOM 2290 O O . ALA B 1 125 ? 7.918 17.891 3.584 1 97.19 125 ALA B O 1
ATOM 2291 N N . LEU B 1 126 ? 6.223 17.75 5.02 1 96.81 126 LEU B N 1
ATOM 2292 C CA . LEU B 1 126 ? 6.352 19.125 5.469 1 96.81 126 LEU B CA 1
ATOM 2293 C C . LEU B 1 126 ? 7.703 19.359 6.141 1 96.81 126 LEU B C 1
ATOM 2295 O O . LEU B 1 126 ? 8.352 20.375 5.91 1 96.81 126 LEU B O 1
ATOM 2299 N N . GLU B 1 127 ? 8.109 18.406 6.879 1 96.25 127 GLU B N 1
ATOM 2300 C CA . GLU B 1 127 ? 9.391 18.547 7.57 1 96.25 127 GLU B CA 1
ATOM 2301 C C . GLU B 1 127 ? 10.539 18.672 6.578 1 96.25 127 GLU B C 1
ATOM 2303 O O . GLU B 1 127 ? 11.492 19.422 6.82 1 96.25 127 GLU B O 1
ATOM 2308 N N . MET B 1 128 ? 10.484 18 5.496 1 94.5 128 MET B N 1
ATOM 2309 C CA . MET B 1 128 ? 11.547 18.016 4.492 1 94.5 128 MET B CA 1
ATOM 2310 C C . MET B 1 128 ? 11.648 19.391 3.83 1 94.5 128 MET B C 1
ATOM 2312 O O . MET B 1 128 ? 12.68 19.719 3.24 1 94.5 128 MET B O 1
ATOM 2316 N N . VAL B 1 129 ? 10.664 20.219 3.863 1 91.88 129 VAL B N 1
ATOM 2317 C CA . VAL B 1 129 ? 10.695 21.562 3.312 1 91.88 129 VAL B CA 1
ATOM 2318 C C . VAL B 1 129 ? 10.742 22.578 4.449 1 91.88 129 VAL B C 1
ATOM 2320 O O . VAL B 1 129 ? 10.234 23.703 4.316 1 91.88 129 VAL B O 1
ATOM 2323 N N . HIS B 1 130 ? 11.172 22.125 5.629 1 92.62 130 HIS B N 1
ATOM 2324 C CA . HIS B 1 130 ? 11.531 22.938 6.789 1 92.62 130 HIS B CA 1
ATOM 2325 C C . HIS B 1 130 ? 10.297 23.531 7.453 1 92.62 130 HIS B C 1
ATOM 2327 O O . HIS B 1 130 ? 10.328 24.672 7.914 1 92.62 130 HIS B O 1
ATOM 2333 N N . LEU B 1 131 ? 9.242 22.797 7.41 1 94 131 LEU B N 1
ATOM 2334 C CA . LEU B 1 131 ? 8.031 23.172 8.133 1 94 131 LEU B CA 1
ATOM 2335 C C . LEU B 1 131 ? 7.668 22.109 9.172 1 94 131 LEU B C 1
ATOM 2337 O O . LEU B 1 131 ? 7.52 20.938 8.836 1 94 131 LEU B O 1
ATOM 2341 N N . ALA B 1 132 ? 7.633 22.531 10.367 1 95.81 132 ALA B N 1
ATOM 2342 C CA . ALA B 1 132 ? 7.168 21.641 11.43 1 95.81 132 ALA B CA 1
ATOM 2343 C C . ALA B 1 132 ? 5.668 21.797 11.656 1 95.81 132 ALA B C 1
ATOM 2345 O O . ALA B 1 132 ? 5.156 22.922 11.742 1 95.81 132 ALA B O 1
ATOM 2346 N N . ALA B 1 133 ? 5.008 20.688 11.688 1 97.44 133 ALA B N 1
ATOM 2347 C CA . ALA B 1 133 ? 3.564 20.734 11.891 1 97.44 133 ALA B CA 1
ATOM 2348 C C . ALA B 1 133 ? 3.072 19.516 12.664 1 97.44 133 ALA B C 1
ATOM 2350 O O . ALA B 1 133 ? 3.656 18.438 12.562 1 97.44 133 ALA B O 1
ATOM 2351 N N . ASP B 1 134 ? 2.088 19.734 13.477 1 97.75 134 ASP B N 1
ATOM 2352 C CA . ASP B 1 134 ? 1.305 18.625 14.031 1 97.75 134 ASP B CA 1
ATOM 2353 C C . ASP B 1 134 ? 0.149 18.25 13.102 1 97.75 134 ASP B C 1
ATOM 2355 O O . ASP B 1 134 ? -0.592 19.125 12.648 1 97.75 134 ASP B O 1
ATOM 2359 N N . VAL B 1 135 ? 0.078 17.016 12.812 1 98.5 135 VAL B N 1
ATOM 2360 C CA . VAL B 1 135 ? -0.964 16.516 11.922 1 98.5 135 VAL B CA 1
ATOM 2361 C C . VAL B 1 135 ? -1.738 15.391 12.602 1 98.5 135 VAL B C 1
ATOM 2363 O O . VAL B 1 135 ? -1.153 14.383 13 1 98.5 135 VAL B O 1
ATOM 2366 N N . THR B 1 136 ? -3.045 15.562 12.75 1 98.06 136 THR B N 1
ATOM 2367 C CA . THR B 1 136 ? -3.85 14.555 13.422 1 98.06 136 THR B CA 1
ATOM 2368 C C . THR B 1 136 ? -5.262 14.508 12.844 1 98.06 136 THR B C 1
ATOM 2370 O O . THR B 1 136 ? -5.734 15.5 12.281 1 98.06 136 THR B O 1
ATOM 2373 N N . PHE B 1 137 ? -5.863 13.422 12.984 1 97.19 137 PHE B N 1
ATOM 2374 C CA . PHE B 1 137 ? -7.277 13.336 12.641 1 97.19 137 PHE B CA 1
ATOM 2375 C C . PHE B 1 137 ? -8.141 13.945 13.742 1 97.19 137 PHE B C 1
ATOM 2377 O O . PHE B 1 137 ? -8.102 13.484 14.891 1 97.19 137 PHE B O 1
ATOM 2384 N N . LEU B 1 138 ? -8.914 14.922 13.391 1 96.94 138 LEU B N 1
ATOM 2385 C CA . LEU B 1 138 ? -9.836 15.555 14.328 1 96.94 138 LEU B CA 1
ATOM 2386 C C . LEU B 1 138 ? -11.18 14.844 14.32 1 96.94 138 LEU B C 1
ATOM 2388 O O . LEU B 1 138 ? -11.828 14.727 15.367 1 96.94 138 LEU B O 1
ATOM 2392 N N . GLN B 1 139 ? -11.633 14.406 13.18 1 96.38 139 GLN B N 1
ATOM 2393 C CA . GLN B 1 139 ? -12.852 13.625 12.977 1 96.38 139 GLN B CA 1
ATOM 2394 C C . GLN B 1 139 ? -12.609 12.461 12.023 1 96.38 139 GLN B C 1
ATOM 2396 O O . GLN B 1 139 ? -11.797 12.562 11.102 1 96.38 139 GLN B O 1
ATOM 2401 N N . ASP B 1 140 ? -13.336 11.414 12.281 1 95.25 140 ASP B N 1
ATOM 2402 C CA . ASP B 1 140 ? -13.172 10.195 11.5 1 95.25 140 ASP B CA 1
ATOM 2403 C C . ASP B 1 140 ? -14.5 9.477 11.312 1 95.25 140 ASP B C 1
ATOM 2405 O O . ASP B 1 140 ? -15.094 8.984 12.281 1 95.25 140 ASP B O 1
ATOM 2409 N N . ARG B 1 141 ? -14.852 9.336 10.109 1 93.56 141 ARG B N 1
ATOM 2410 C CA . ARG B 1 141 ? -16.125 8.68 9.82 1 93.56 141 ARG B CA 1
ATOM 2411 C C . ARG B 1 141 ? -16.109 7.23 10.305 1 93.56 141 ARG B C 1
ATOM 2413 O O . ARG B 1 141 ? -17.156 6.707 10.727 1 93.56 141 ARG B O 1
ATOM 2420 N N . LEU B 1 142 ? -14.953 6.574 10.32 1 93.56 142 LEU B N 1
ATOM 2421 C CA . LEU B 1 142 ? -14.852 5.195 10.781 1 93.56 142 LEU B CA 1
ATOM 2422 C C . LEU B 1 142 ? -15.109 5.102 12.281 1 93.56 142 LEU B C 1
ATOM 2424 O O . LEU B 1 142 ? -15.336 4.012 12.812 1 93.56 142 LEU B O 1
ATOM 2428 N N . LYS B 1 143 ? -15.086 6.207 12.914 1 92.31 143 LYS B N 1
ATOM 2429 C CA . LYS B 1 143 ? -15.305 6.238 14.359 1 92.31 143 LYS B CA 1
ATOM 2430 C C . LYS B 1 143 ? -16.672 6.828 14.695 1 92.31 143 LYS B C 1
ATOM 2432 O O . LYS B 1 143 ? -16.938 7.164 15.852 1 92.31 143 LYS B O 1
ATOM 2437 N N . GLY B 1 144 ? -17.438 7.078 13.672 1 90.25 144 GLY B N 1
ATOM 2438 C CA . GLY B 1 144 ? -18.812 7.496 13.891 1 90.25 144 GLY B CA 1
ATOM 2439 C C . GLY B 1 144 ? -19.031 8.977 13.633 1 90.25 144 GLY B C 1
ATOM 2440 O O . GLY B 1 144 ? -20.156 9.469 13.75 1 90.25 144 GLY B O 1
ATOM 2441 N N . ASP B 1 145 ? -18.016 9.703 13.227 1 94 145 ASP B N 1
ATOM 2442 C CA . ASP B 1 145 ? -18.172 11.125 12.922 1 94 145 ASP B CA 1
ATOM 2443 C C . ASP B 1 145 ? -18.859 11.32 11.562 1 94 145 ASP B C 1
ATOM 2445 O O . ASP B 1 145 ? -18.938 10.383 10.766 1 94 145 ASP B O 1
ATOM 2449 N N . SER B 1 146 ? -19.312 12.492 11.32 1 93.56 146 SER B N 1
ATOM 2450 C CA . SER B 1 146 ? -20.031 12.805 10.094 1 93.56 146 SER B CA 1
ATOM 2451 C C . SER B 1 146 ? -19.078 13.016 8.93 1 93.56 146 SER B C 1
ATOM 2453 O O . SER B 1 146 ? -19.469 12.836 7.77 1 93.56 146 SER B O 1
ATOM 2455 N N . VAL B 1 147 ? -17.828 13.438 9.281 1 94.38 147 VAL B N 1
ATOM 2456 C CA . VAL B 1 147 ? -16.859 13.711 8.227 1 94.38 147 VAL B CA 1
ATOM 2457 C C . VAL B 1 147 ? -15.477 13.188 8.633 1 94.38 147 VAL B C 1
ATOM 2459 O O . VAL B 1 147 ? -15.266 12.844 9.797 1 94.38 147 VAL B O 1
ATOM 2462 N N . THR B 1 148 ? -14.664 13.047 7.68 1 96.19 148 THR B N 1
ATOM 2463 C CA . THR B 1 148 ? -13.242 12.812 7.93 1 96.19 148 THR B CA 1
ATOM 2464 C C . THR B 1 148 ? -12.453 14.117 7.82 1 96.19 148 THR B C 1
ATOM 2466 O O . THR B 1 148 ? -12.508 14.797 6.797 1 96.19 148 THR B O 1
ATOM 2469 N N . GLU B 1 149 ? -11.828 14.406 8.945 1 97.75 149 GLU B N 1
ATOM 2470 C CA . GLU B 1 149 ? -11.141 15.695 9.07 1 97.75 149 GLU B CA 1
ATOM 2471 C C . GLU B 1 149 ? -9.719 15.516 9.594 1 97.75 149 GLU B C 1
ATOM 2473 O O . GLU B 1 149 ? -9.516 14.945 10.664 1 97.75 149 GLU B O 1
ATOM 2478 N N . ILE B 1 150 ? -8.789 16.078 8.852 1 98.25 150 ILE B N 1
ATOM 2479 C CA . ILE B 1 150 ? -7.398 16.109 9.289 1 98.25 150 ILE B CA 1
ATOM 2480 C C . ILE B 1 150 ? -7.02 17.531 9.727 1 98.25 150 ILE B C 1
ATOM 2482 O O . ILE B 1 150 ? -7.176 18.484 8.961 1 98.25 150 ILE B O 1
ATOM 2486 N N . GLY B 1 151 ? -6.57 17.609 10.875 1 98.12 151 GLY B 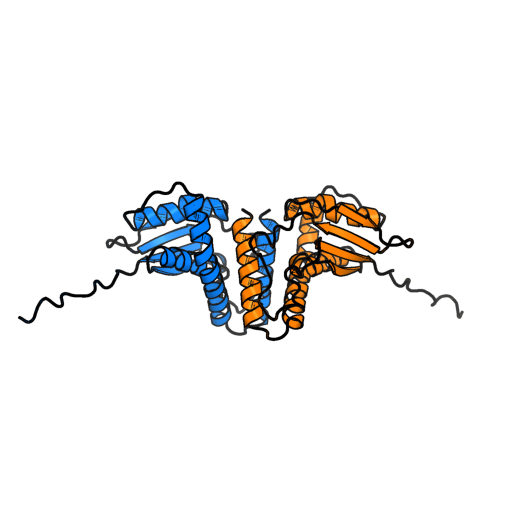N 1
ATOM 2487 C CA . GLY B 1 151 ? -6.059 18.875 11.359 1 98.12 151 GLY B CA 1
ATOM 2488 C C . GLY B 1 151 ? -4.562 19.031 11.156 1 98.12 151 GLY B C 1
ATOM 2489 O O . GLY B 1 151 ? -3.799 18.094 11.406 1 98.12 151 GLY B O 1
ATOM 2490 N N . ILE B 1 152 ? -4.176 20.172 10.68 1 98.06 152 ILE B N 1
ATOM 2491 C CA . ILE B 1 152 ? -2.768 20.516 10.516 1 98.06 152 ILE B CA 1
ATOM 2492 C C . ILE B 1 152 ? -2.459 21.812 11.25 1 98.06 152 ILE B C 1
ATOM 2494 O O . ILE B 1 152 ? -3.059 22.859 10.969 1 98.06 152 ILE B O 1
ATOM 2498 N N . THR B 1 153 ? -1.584 21.75 12.18 1 97.44 153 THR B N 1
ATOM 2499 C CA . THR B 1 153 ? -1.148 22.922 12.945 1 97.44 153 THR B CA 1
ATOM 2500 C C . THR B 1 153 ? 0.342 23.172 12.734 1 97.44 153 THR B C 1
ATOM 2502 O O . THR B 1 153 ? 1.178 22.391 13.188 1 97.44 153 THR B O 1
ATOM 2505 N N . PHE B 1 154 ? 0.654 24.312 12.078 1 95.94 154 PHE B N 1
ATOM 2506 C CA . PHE B 1 154 ? 2.051 24.672 11.859 1 95.94 154 PHE B CA 1
ATOM 2507 C C . PHE B 1 154 ? 2.676 25.203 13.148 1 95.94 154 PHE B C 1
ATOM 2509 O O . PHE B 1 154 ? 2.072 26.016 13.852 1 95.94 154 PHE B O 1
ATOM 2516 N N . LEU B 1 155 ? 3.838 24.656 13.406 1 93.06 155 LEU B N 1
ATOM 2517 C CA . LEU B 1 155 ? 4.52 25.031 14.641 1 93.06 155 LEU B CA 1
ATOM 2518 C C . LEU B 1 155 ? 5.527 26.141 14.383 1 93.06 155 LEU B C 1
ATOM 2520 O O . LEU B 1 155 ? 6.223 26.141 13.367 1 93.06 155 LEU B O 1
ATOM 2524 N N . LYS B 1 156 ? 5.305 27.391 14.914 1 77.38 156 LYS B N 1
ATOM 2525 C CA . LYS B 1 156 ? 6.168 28.547 14.75 1 77.38 156 LYS B CA 1
ATOM 2526 C C . LYS B 1 156 ? 7.621 28.219 15.078 1 77.38 156 LYS B C 1
ATOM 2528 O O . LYS B 1 156 ? 7.891 27.422 15.984 1 77.38 156 LYS B O 1
ATOM 2533 N N . LYS B 1 157 ? 8.492 28.391 13.992 1 63.66 157 LYS B N 1
ATOM 2534 C CA . LYS B 1 157 ? 9.93 28.266 14.234 1 63.66 157 LYS B CA 1
ATOM 2535 C C . LYS B 1 157 ? 10.344 29.078 15.461 1 63.66 157 LYS B C 1
ATOM 2537 O O . LYS B 1 157 ? 9.859 30.188 15.68 1 63.66 157 LYS B O 1
ATOM 2542 N N . ARG B 1 158 ? 10.602 28.422 16.516 1 51.41 158 ARG B N 1
ATOM 2543 C CA . ARG B 1 158 ? 11.219 29.203 17.578 1 51.41 158 ARG B CA 1
ATOM 2544 C C . ARG B 1 158 ? 12.297 30.125 17.031 1 51.41 158 ARG B C 1
ATOM 2546 O O . ARG B 1 158 ? 13.211 29.672 16.328 1 51.41 158 ARG B O 1
ATOM 2553 N N . ASP B 1 159 ? 11.977 31.125 16.484 1 46.44 159 ASP B N 1
ATOM 2554 C CA . ASP B 1 159 ? 13.031 32.125 16.297 1 46.44 159 ASP B CA 1
ATOM 2555 C C . ASP B 1 159 ? 14.164 31.922 17.297 1 46.44 159 ASP B C 1
ATOM 2557 O O . ASP B 1 159 ? 13.914 31.625 18.469 1 46.44 159 ASP B O 1
ATOM 2561 N N . GLU B 1 160 ? 15.328 31.391 16.984 1 44.28 160 GLU B N 1
ATOM 2562 C CA . GLU B 1 160 ? 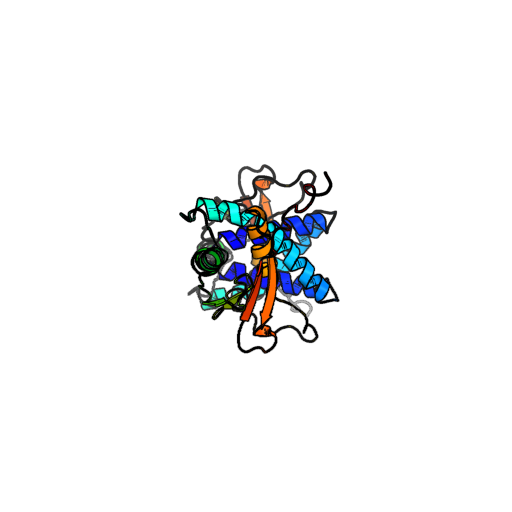16.484 31.672 17.828 1 44.28 160 GLU B CA 1
ATOM 2563 C C . GLU B 1 160 ? 16.438 33.094 18.391 1 44.28 160 GLU B C 1
ATOM 2565 O O . GLU B 1 160 ? 16.703 34.062 17.688 1 44.28 160 GLU B O 1
ATOM 2570 N N . LYS B 1 161 ? 15.609 33.5 19.156 1 42.19 161 LYS B N 1
ATOM 2571 C CA . LYS B 1 161 ? 15.562 34.781 19.875 1 42.19 161 LYS B CA 1
ATOM 2572 C C . LYS B 1 161 ? 16.969 35.25 20.219 1 42.19 161 LYS B C 1
ATOM 2574 O O . LYS B 1 161 ? 17.422 36.281 19.703 1 42.19 161 LYS B O 1
ATOM 2579 N N . LYS B 1 162 ? 17.234 35.5 21.672 1 41.31 162 LYS B N 1
ATOM 2580 C CA . LYS B 1 162 ? 17.688 36.531 22.609 1 41.31 162 LYS B CA 1
ATOM 2581 C C . LYS B 1 162 ? 19.219 36.5 22.75 1 41.31 162 LYS B C 1
ATOM 2583 O O . LYS B 1 162 ? 19.734 36.062 23.781 1 41.31 162 LYS B O 1
ATOM 2588 N N . TYR B 1 163 ? 19.922 35.688 21.891 1 43.41 163 TYR B N 1
ATOM 2589 C CA . TYR B 1 163 ? 21.266 36 22.375 1 43.41 163 TYR B CA 1
ATOM 2590 C C . TYR B 1 163 ? 21.562 37.5 22.234 1 43.41 163 TYR B C 1
ATOM 2592 O O . TYR B 1 163 ? 22.734 37.906 22.312 1 43.41 163 TYR B O 1
ATOM 2600 N N . ARG B 1 164 ? 20.719 38.406 21.719 1 36.34 164 ARG B N 1
ATOM 2601 C CA . ARG B 1 164 ? 21.203 39.75 21.5 1 36.34 164 ARG B CA 1
ATOM 2602 C C . ARG B 1 164 ? 21.453 40.469 22.812 1 36.34 164 ARG B C 1
ATOM 2604 O O . ARG B 1 164 ? 22.109 41.5 22.844 1 36.34 164 ARG B O 1
ATOM 2611 N N . GLY B 1 165 ? 20.438 40.312 23.719 1 36.38 165 GLY B N 1
ATOM 2612 C CA . GLY B 1 165 ? 20.312 41.469 24.594 1 36.38 165 GLY B CA 1
ATOM 2613 C C . GLY B 1 165 ? 21.5 41.656 25.516 1 36.38 165 GLY B C 1
ATOM 2614 O O . GLY B 1 165 ? 21.641 42.719 26.125 1 36.38 165 GLY B O 1
ATOM 2615 N N . LYS B 1 166 ? 21.922 40.438 26.156 1 41.34 166 LYS B N 1
ATOM 2616 C CA . LYS B 1 166 ? 22.688 40.844 27.344 1 41.34 166 LYS B CA 1
ATOM 2617 C C . LYS B 1 166 ? 24.125 41.219 26.969 1 41.34 166 LYS B C 1
ATOM 2619 O O . LYS B 1 166 ? 24.953 40.312 26.781 1 41.34 166 LYS B O 1
ATOM 2624 N N . LYS B 1 167 ? 24.297 41.938 25.781 1 31 167 LYS B N 1
ATOM 2625 C CA . LYS B 1 167 ? 25.547 42.656 25.938 1 31 167 LYS B CA 1
ATOM 2626 C C . LYS B 1 167 ? 25.406 43.812 26.922 1 31 167 LYS B C 1
ATOM 2628 O O . LYS B 1 167 ? 24.391 44.531 26.906 1 31 167 LYS B O 1
#

Secondary structure (DSSP, 8-state):
-HHHHHHHHHHHHHHHHHH-SSHHHHHHHHHHHHHHHHHHHHHHHHHH-------SHHHHHHHIIIIIHHHHHS---EEEE--TTS-EEEEEES--GGGTT--SPPTT-TT--TTHHHHHHHHHHHHHTT--EEEEEEE-GGGT-SSEEEEEEE--------TT---/-HHHHHHHHHHHHHHHHHH-SSHHHHHHHHHHHHHHHHHHHHHHHHHH-------SHHHHHHHIIIIIHHHHHS---EEEE--TTS-EEEEEES--GGGTT--SPPTT-TT--TTHHHHHHHHHHHHHTT--EEEEEEE-GGGT-SSEEEEEEE--------SSS--

Foldseek 3Di:
DLPVVLVVLVVVLVVVVVVDVALVVSLVVLLQLLLVQLLVVLVVCVVPPPDDDDDAPVVVVQCCQPPVCCVPVVHHWDKDQDDPVSQKIKTWGPDDSNCPPPDADDPPNLVHDSNSSNQNNVQNNCVNVPWHWHKDWPDDVNNPGPTTMIMIGTDPDPPPDPPPPDD/DLPVVLVVLVVVLVVVVVVDVALVVSLVVLLQLLLVQLLVVLVVCVVPPPDDDDDAPVVVVQCCQPPVCCVPVNHHWDKDQDDPVRQKIKTWGPDDSSCPPPDADDPPNLVHDSNSSNQNNVQNNCVNVPWHWHKDWPDDVNNPGPTTMIMIGTDPDPPPDDPPPPD

Sequence (334 aa):
NKDLFVLTYGALVAQLCKDYEKDEDVNQYLDKMGYGIGTRLVEDFLARSCVGRCHSYSEIIDIIAQVAFKMYLGITPSVTCNNSSKNEFSLILEKNPLVEFVEELPAGRSSLCYCNLLCGIIRGALEMVHLAADVTFLQDRLKGDSVTEIGITFLKKRDEKKYRGKKNKDLFVLTYGALVAQLCKDYEKDEDVNQYLDKMGYGIGTRLVEDFLARSCVGRCHSYSEIIDIIAQVAFKMYLGITPSVTCNNSSKNEFSLILEKNPLVEFVEELPAGRSSLCYCNLLCGIIRGALEMVHLAADVTFLQDRLKGDSVTEIGITFLKKRDEKKYRGKK